Protein 1T6E (pdb70)

Radius of gyration: 20.32 Å; Cα contacts (8 Å, |Δi|>4): 966; chains: 1; bounding box: 48×44×59 Å

Sequence (362 aa):
LPVLAPVTKDPATSLYTIPFHDGASLVLDVAGPLVWSTCDGGQPPAEIPCSSPTCLLANAYPAPGCPAPSCKPCTAYPYNPVSGACAAGSLSHTRFVANTTDGSKPVSKVNVGVLAACAPSKLLASLPRGSTGVAGLANSGLALPAQVASAQKVANRFLLCLPTGGPGVAIFGGGPVPWPQFTQSMPYTPLVTKGGSPAHYISARSIVVGDTRVPVPEGALATGGVMLSTRLPYVLLRPDVYRPLMDAFTKALAAQARAVEAVAPFGVCYDTKTLGNNLGGYAVPNVQLGLDGGSDWTMTGKNSMVDVKQGTACVAFVEMKGVAPAVILGGAQMEDFVLDFDMEKKRLGFSRLPHFTGCGGL

Foldseek 3Di:
DWFKWWWFQFPVQRFIWTQFDDLAIATEWQQDQFAAFADDPPQDFDAAACPHPVLCLQCVQPQPPDDPDDDGFHWHWAAQLQVSDIDIFGKHKDWGWGADDQAFDGDGIDTAIAIHTHDDPVSCPSPHPRHGYHQHLFQTCRHPLNSCCVRVVAASKKKWAFAPHAIFMIIRGDHPHHDCVQPVPWAKFFFDDDPSGRFTFFFFPWKDWAHHTQDFDDCLTDGRQETETANDLFKEAEVRCQPSVVVVFVVQQVVVFAWDDDDPPFDTKGFCVGFDADLQGTQTTKMWGQGHRGDTQIHDCQRQWADDDHRMIGGRYGYDDDDGHRMYRYDSSSWQWIWMCGVPVRMITTGRHGSVDTRRVD

Secondary structure (P-SEA, 3-state):
cbbbbbbbcccccccccccccccbbbbbbcccccbbbbbcccccccccccccaaaaaaacccccccccccccbbbbbbbcccccccbbbbbbbbbbcccccccccccbbbbbbbbbbbcccccccccccccccccccccccccaaaaaaaaaccccccccccccccccccccccccccccccccbbbbbbbbbbccccbbbbbbcccccccbbbbbcccccccccbbbbccccbbbbcaaaaaaaaaaaaaaaaacccccccccccccccccccccccccccccbbbbbbccccccccccccccccccccccccccbbbbccccccbbbcccccccccccccccccbbbbbbbccccccccc

B-factor: mean 25.4, std 9.19, range [12.22, 61.88]

Solvent-accessible surface area: 15432 Å² total; per-residue (Å²): 102,15,0,18,0,63,0,74,51,23,126,96,50,33,7,1,12,2,62,2,47,143,86,15,19,1,1,1,2,0,11,3,28,12,1,4,3,38,49,120,80,81,61,93,79,14,178,18,70,21,81,20,104,37,4,110,80,8,42,55,66,93,14,90,85,30,97,48,93,111,106,197,114,7,54,0,26,0,45,0,14,66,60,32,46,25,15,59,7,42,4,2,126,30,129,0,50,14,50,14,2,108,26,28,150,78,84,56,135,20,72,1,28,5,24,3,0,24,9,48,87,143,2,44,66,60,15,6,226,54,7,30,0,2,0,0,0,1,51,7,29,10,0,2,1,20,13,0,13,84,48,46,180,34,21,31,42,1,12,0,0,0,0,75,42,49,72,2,10,0,6,0,5,16,35,119,34,14,20,82,115,48,7,140,100,21,38,53,2,66,23,29,99,82,82,76,26,16,9,5,17,0,2,1,101,23,0,27,4,33,146,92,144,2,106,33,73,180,58,6,23,48,80,1,11,1,25,0,6,2,57,63,28,23,1,35,2,62,51,43,0,25,139,31,2,10,72,27,0,33,144,37,4,84,92,130,68,138,63,41,154,41,43,91,75,18,45,33,0,12,9,26,177,54,12,41,111,81,134,11,23,36,26,10,11,62,0,31,2,11,6,40,73,74,40,74,0,35,1,18,1,64,0,0,10,26,99,46,130,185,23,14,0,0,0,0,1,13,46,39,197,83,188,102,28,0,2,26,0,0,0,8,0,0,5,16,4,0,0,3,0,4,16,105,141,120,71,0,0,4,6,79,8,44,121,145,44,14,0,32,63,48

Structure (mmCIF, N/CA/C/O backbone):
data_1T6E
#
_entry.id   1T6E
#
_cell.length_a   50.259
_cell.length_b   66.722
_cell.length_c   106.063
_cell.angle_alpha   90.00
_cell.angle_beta   90.00
_cell.angle_gamma   90.00
#
_symmetry.space_group_name_H-M   'P 21 21 21'
#
loop_
_entity.id
_entity.type
_entity.pdbx_description
1 polymer 'xylanase inhibitor'
2 non-polymer GLYCEROL
3 water water
#
loop_
_atom_site.group_PDB
_atom_site.id
_atom_site.type_symbol
_atom_site.label_atom_id
_atom_site.label_alt_id
_atom_site.label_comp_id
_atom_site.label_asym_id
_atom_site.label_entity_id
_atom_site.label_seq_id
_atom_site.pdbx_PDB_ins_code
_atom_site.Cartn_x
_atom_site.Cartn_y
_atom_site.Cartn_z
_atom_site.occupancy
_atom_site.B_iso_or_equiv
_atom_site.auth_seq_id
_atom_site.auth_comp_id
_atom_site.auth_asym_id
_atom_site.auth_atom_id
_atom_site.pdbx_PDB_model_num
ATOM 1 N N . LEU A 1 1 ? -10.782 50.858 36.145 1.00 27.26 1 LEU X N 1
ATOM 2 C CA . LEU A 1 1 ? -11.251 51.371 34.830 1.00 26.68 1 LEU X CA 1
ATOM 3 C C . LEU A 1 1 ? -10.055 51.916 34.043 1.00 24.59 1 LEU X C 1
ATOM 4 O O . LEU A 1 1 ? -9.008 52.224 34.630 1.00 24.12 1 LEU X O 1
ATOM 9 N N . PRO A 1 2 ? -10.217 52.073 32.725 1.00 22.92 2 PRO X N 1
ATOM 10 C CA . PRO A 1 2 ? -9.181 52.734 31.912 1.00 21.52 2 PRO X CA 1
ATOM 11 C C . PRO A 1 2 ? -8.875 54.157 32.399 1.00 20.34 2 PRO X C 1
ATOM 12 O O . PRO A 1 2 ? -9.700 54.780 33.086 1.00 20.93 2 PRO X O 1
ATOM 16 N N . VAL A 1 3 ? -7.696 54.652 32.034 1.00 19.44 3 VAL X N 1
ATOM 17 C CA . VAL A 1 3 ? -7.138 55.884 32.572 1.00 18.85 3 VAL X CA 1
ATOM 18 C C . VAL A 1 3 ? -7.059 56.930 31.460 1.00 18.03 3 VAL X C 1
ATOM 19 O O . VAL A 1 3 ? -6.514 56.677 30.385 1.00 18.31 3 VAL X O 1
ATOM 23 N N . LEU A 1 4 ? -7.622 58.097 31.725 1.00 17.64 4 LEU X N 1
ATOM 24 C CA . LEU A 1 4 ? -7.754 59.190 30.777 1.00 17.53 4 LEU X CA 1
ATOM 25 C C . LEU A 1 4 ? -6.806 60.288 31.130 1.00 17.31 4 LEU X C 1
ATOM 26 O O . LEU A 1 4 ? -6.749 60.707 32.298 1.00 17.38 4 LEU X O 1
ATOM 31 N N . ALA A 1 5 ? -6.074 60.800 30.142 1.00 16.27 5 ALA X N 1
ATOM 32 C CA . ALA A 1 5 ? -5.275 62.005 30.317 1.00 16.92 5 ALA X CA 1
ATOM 33 C C . ALA A 1 5 ? -5.478 62.941 29.128 1.00 16.50 5 ALA X C 1
ATOM 34 O O . ALA A 1 5 ? -5.601 62.492 27.974 1.00 16.72 5 ALA X O 1
ATOM 36 N N . PRO A 1 6 ? -5.513 64.244 29.359 1.00 16.46 6 PRO X N 1
ATOM 37 C CA . PRO A 1 6 ? -5.587 65.178 28.231 1.00 16.24 6 PRO X CA 1
ATOM 38 C C . PRO A 1 6 ? -4.257 65.313 27.537 1.00 15.51 6 PRO X C 1
ATOM 39 O O . PRO A 1 6 ? -3.201 65.298 28.190 1.00 17.90 6 PRO X O 1
ATOM 43 N N . VAL A 1 7 ? -4.314 65.515 26.233 1.00 14.88 7 VAL X N 1
ATOM 44 C CA . VAL A 1 7 ? -3.134 65.646 25.388 1.00 15.03 7 VAL X CA 1
ATOM 45 C C . VAL A 1 7 ? -2.966 67.093 24.904 1.00 15.67 7 VAL X C 1
ATOM 46 O O . VAL A 1 7 ? -3.857 67.665 24.301 1.00 16.04 7 VAL X O 1
ATOM 50 N N . THR A 1 8 ? -1.772 67.647 25.105 1.00 16.02 8 THR X N 1
ATOM 51 C CA . THR A 1 8 ? -1.409 68.956 24.578 1.00 16.41 8 THR X CA 1
ATOM 52 C C . THR A 1 8 ? -0.354 68.896 23.480 1.00 16.87 8 THR X C 1
ATOM 53 O O . THR A 1 8 ? 0.667 68.240 23.636 1.00 16.65 8 THR X O 1
ATOM 57 N N . LYS A 1 9 ? -0.614 69.565 22.359 1.00 16.44 9 LYS X N 1
ATOM 58 C CA . LYS A 1 9 ? 0.394 69.750 21.333 1.00 16.12 9 LYS X CA 1
ATOM 59 C C . LYS A 1 9 ? 1.237 70.968 21.710 1.00 16.84 9 LYS X C 1
ATOM 60 O O . LYS A 1 9 ? 0.717 72.090 21.779 1.00 17.21 9 LYS X O 1
ATOM 66 N N . ASP A 1 10 ? 2.523 70.745 21.973 1.00 16.76 10 ASP X N 1
ATOM 67 C CA . ASP A 1 10 ? 3.448 71.842 22.307 1.00 17.36 10 ASP X CA 1
ATOM 68 C C . ASP A 1 10 ? 3.689 72.768 21.126 1.00 18.09 10 ASP X C 1
ATOM 69 O O . ASP A 1 10 ? 4.153 72.323 20.100 1.00 17.31 10 ASP X O 1
ATOM 74 N N . PRO A 1 11 ? 3.360 74.067 21.241 1.00 20.06 11 PRO X N 1
ATOM 75 C CA . PRO A 1 11 ? 3.533 74.988 20.101 1.00 21.33 11 PRO X CA 1
ATOM 76 C C . PRO A 1 11 ? 4.979 75.061 19.571 1.00 20.99 11 PRO X C 1
ATOM 77 O O . PRO A 1 11 ? 5.192 75.027 18.364 1.00 23.11 11 PRO X O 1
ATOM 81 N N . ALA A 1 12 ? 5.969 75.088 20.460 1.00 19.83 12 ALA X N 1
ATOM 82 C CA . ALA A 1 12 ? 7.358 75.266 20.055 1.00 19.53 12 ALA X CA 1
ATOM 83 C C . ALA A 1 12 ? 7.948 74.053 19.353 1.00 19.13 12 ALA X C 1
ATOM 84 O O . ALA A 1 12 ? 8.589 74.223 18.326 1.00 19.69 12 ALA X O 1
ATOM 86 N N . THR A 1 13 ? 7.664 72.836 19.862 1.00 17.62 13 THR X N 1
ATOM 87 C CA . THR A 1 13 ? 8.254 71.610 19.347 1.00 18.36 13 THR X CA 1
ATOM 88 C C . THR A 1 13 ? 7.321 70.767 18.460 1.00 17.74 13 THR X C 1
ATOM 89 O O . THR A 1 13 ? 7.792 69.872 17.802 1.00 19.55 13 THR X O 1
ATOM 93 N N . SER A 1 14 ? 6.022 71.031 18.511 1.00 18.85 14 SER X N 1
ATOM 94 C CA . SER A 1 14 ? 4.976 70.210 17.865 1.00 19.00 14 SER X CA 1
ATOM 95 C C . SER A 1 14 ? 4.874 68.789 18.437 1.00 18.29 14 SER X C 1
ATOM 96 O O . SER A 1 14 ? 4.187 67.957 17.888 1.00 19.26 14 SER X O 1
ATOM 99 N N . LEU A 1 15 ? 5.527 68.521 19.562 1.00 16.22 15 LEU X N 1
ATOM 100 C CA . LEU A 1 15 ? 5.406 67.218 20.214 1.00 15.84 15 LEU X CA 1
ATOM 101 C C . LEU A 1 15 ? 4.126 67.215 21.062 1.00 16.35 15 LEU X C 1
ATOM 102 O O . LEU A 1 15 ? 3.559 68.275 21.354 1.00 16.86 15 LEU X O 1
ATOM 107 N N . TYR A 1 16 ? 3.643 66.026 21.415 1.00 15.18 16 TYR X N 1
ATOM 108 C CA . TYR A 1 16 ? 2.437 65.846 22.210 1.00 15.72 16 TYR X CA 1
ATOM 109 C C . TYR A 1 16 ? 2.805 65.361 23.615 1.00 15.86 16 TYR X C 1
ATOM 110 O O . TYR A 1 16 ? 3.615 64.440 23.775 1.00 16.12 16 TYR X O 1
ATOM 119 N N . THR A 1 17 ? 2.180 65.963 24.618 1.00 15.45 17 THR X N 1
ATOM 120 C CA . THR A 1 17 ? 2.411 65.642 26.031 1.00 16.18 17 THR X CA 1
ATOM 121 C C . THR A 1 17 ? 1.120 65.321 26.792 1.00 15.82 17 THR X C 1
ATOM 122 O O . THR A 1 17 ? 0.014 65.709 26.398 1.00 16.47 17 THR X O 1
ATOM 126 N N . ILE A 1 18 ? 1.279 64.577 27.869 1.00 15.53 18 ILE X N 1
ATOM 127 C CA . ILE A 1 18 ? 0.243 64.359 28.864 1.00 15.64 18 ILE X CA 1
ATOM 128 C C . ILE A 1 18 ? 0.777 64.728 30.250 1.00 16.42 18 ILE X C 1
ATOM 129 O O . ILE A 1 18 ? 1.959 64.639 30.504 1.00 16.88 18 ILE X O 1
ATOM 134 N N . PRO A 1 19 ? -0.102 65.133 31.149 1.00 17.23 19 PRO X N 1
ATOM 135 C CA . PRO A 1 19 ? 0.317 65.369 32.544 1.00 17.86 19 PRO X CA 1
ATOM 136 C C . PRO A 1 19 ? 0.734 64.045 33.158 1.00 18.92 19 PRO X C 1
ATOM 137 O O . PRO A 1 19 ? 0.140 63.020 32.890 1.00 18.10 19 PRO X O 1
ATOM 141 N N . PHE A 1 20 ? 1.774 64.072 33.983 1.00 20.55 20 PHE X N 1
ATOM 142 C CA . PHE A 1 20 ? 2.350 62.872 34.546 1.00 22.66 20 PHE X CA 1
ATOM 143 C C . PHE A 1 20 ? 2.128 62.927 36.049 1.00 23.04 20 PHE X C 1
ATOM 144 O O . PHE A 1 20 ? 1.378 62.146 36.572 1.00 23.25 20 PHE X O 1
ATOM 152 N N . HIS A 1 21 ? 2.770 63.879 36.722 1.00 25.57 21 HIS X N 1
ATOM 153 C CA . HIS A 1 21 ? 2.464 64.191 38.119 1.00 27.60 21 HIS X CA 1
ATOM 154 C C . HIS A 1 21 ? 3.043 65.575 38.456 1.00 28.87 21 HIS X C 1
ATOM 155 O O . HIS A 1 21 ? 4.010 66.016 37.830 1.00 27.75 21 HIS X O 1
ATOM 162 N N . ASP A 1 22 ? 2.445 66.267 39.423 1.00 30.94 22 ASP X N 1
ATOM 163 C CA . ASP A 1 22 ? 3.061 67.476 39.995 1.00 32.41 22 ASP X CA 1
ATOM 164 C C . ASP A 1 22 ? 3.442 68.564 38.988 1.00 32.78 22 ASP X C 1
ATOM 165 O O . ASP A 1 22 ? 4.525 69.157 39.088 1.00 34.73 22 ASP X O 1
ATOM 170 N N . GLY A 1 23 ? 2.561 68.811 38.019 1.00 32.36 23 GLY X N 1
ATOM 171 C CA . GLY A 1 23 ? 2.777 69.832 37.003 1.00 31.34 23 GLY X CA 1
ATOM 172 C C . GLY A 1 23 ? 3.662 69.432 35.828 1.00 29.98 23 GLY X C 1
ATOM 173 O O . GLY A 1 23 ? 3.729 70.145 34.814 1.00 31.24 23 GLY X O 1
ATOM 174 N N . ALA A 1 24 ? 4.378 68.323 35.986 1.00 27.57 24 ALA X N 1
ATOM 175 C CA . ALA A 1 24 ? 5.290 67.801 34.986 1.00 25.23 24 ALA X CA 1
ATOM 176 C C . ALA A 1 24 ? 4.500 66.992 33.953 1.00 23.77 24 ALA X C 1
ATOM 177 O O . ALA A 1 24 ? 3.560 66.284 34.310 1.00 23.48 24 ALA X O 1
ATOM 179 N N . SER A 1 25 ? 4.912 67.106 32.696 1.00 21.68 25 SER X N 1
ATOM 180 C CA . SER A 1 25 ? 4.338 66.341 31.602 1.00 19.67 25 SER X CA 1
ATOM 181 C C . SER A 1 25 ? 5.359 65.349 31.022 1.00 18.11 25 SER X C 1
ATOM 182 O O . SER A 1 25 ? 6.548 65.465 31.243 1.00 17.50 25 SER X O 1
ATOM 185 N N . LEU A 1 26 ? 4.868 64.374 30.260 1.00 16.19 26 LEU X N 1
ATOM 186 C CA . LEU A 1 26 ? 5.731 63.488 29.501 1.00 15.98 26 LEU X CA 1
ATOM 187 C C . LEU A 1 26 ? 5.371 63.548 28.032 1.00 14.69 26 LEU X C 1
ATOM 188 O O . LEU A 1 26 ? 4.210 63.688 27.693 1.00 15.44 26 LEU X O 1
ATOM 193 N N . VAL A 1 27 ? 6.367 63.418 27.171 1.00 14.89 27 VAL X N 1
ATOM 194 C CA . VAL A 1 27 ? 6.161 63.371 25.715 1.00 14.23 27 VAL X CA 1
ATOM 195 C C . VAL A 1 27 ? 5.638 61.990 25.334 1.00 15.15 27 VAL X C 1
ATOM 196 O O . VAL A 1 27 ? 6.225 60.981 25.701 1.00 14.95 27 VAL X O 1
ATOM 200 N N . LEU A 1 28 ? 4.566 61.952 24.549 1.00 14.83 28 LEU X N 1
ATOM 201 C CA . LEU A 1 28 ? 4.063 60.691 24.018 1.00 14.03 28 LEU X CA 1
ATOM 202 C C . LEU A 1 28 ? 4.958 60.250 22.872 1.00 14.38 28 LEU X C 1
ATOM 203 O O . LEU A 1 28 ? 5.126 60.955 21.894 1.00 15.47 28 LEU X O 1
ATOM 208 N N . ASP A 1 29 ? 5.517 59.054 22.991 1.00 13.32 29 ASP X N 1
ATOM 209 C CA . ASP A 1 29 ? 6.396 58.495 21.963 1.00 13.77 29 ASP X CA 1
ATOM 210 C C . ASP A 1 29 ? 5.860 57.114 21.613 1.00 13.30 29 ASP X C 1
ATOM 211 O O . ASP A 1 29 ? 6.092 56.147 22.336 1.00 14.01 29 ASP X O 1
ATOM 216 N N . VAL A 1 30 ? 5.112 57.020 20.523 1.00 13.93 30 VAL X N 1
ATOM 217 C CA . VAL A 1 30 ? 4.471 55.760 20.199 1.00 13.54 30 VAL X CA 1
ATOM 218 C C . VAL A 1 30 ? 5.426 54.685 19.720 1.00 14.99 30 VAL X C 1
ATOM 219 O O . VAL A 1 30 ? 4.999 53.570 19.576 1.00 15.99 30 VAL X O 1
ATOM 223 N N . ALA A 1 31 ? 6.701 55.007 19.505 1.00 13.53 31 ALA X N 1
ATOM 224 C CA . ALA A 1 31 ? 7.717 54.005 19.190 1.00 14.95 31 ALA X CA 1
ATOM 225 C C . ALA A 1 31 ? 8.653 53.763 20.375 1.00 16.33 31 ALA X C 1
ATOM 226 O O . ALA A 1 31 ? 9.567 52.960 20.257 1.00 17.44 31 ALA X O 1
ATOM 228 N N . GLY A 1 32 ? 8.412 54.433 21.501 1.00 15.96 32 GLY X N 1
ATOM 229 C CA . GLY A 1 32 ? 9.273 54.336 22.682 1.00 16.54 32 GLY X CA 1
ATOM 230 C C . GLY A 1 32 ? 8.923 53.182 23.607 1.00 16.78 32 GLY X C 1
ATOM 231 O O . GLY A 1 32 ? 7.773 53.001 23.997 1.00 16.66 32 GLY X O 1
ATOM 232 N N . PRO A 1 33 ? 9.915 52.386 24.000 1.00 16.98 33 PRO X N 1
ATOM 233 C CA . PRO A 1 33 ? 9.666 51.216 24.865 1.00 17.58 33 PRO X CA 1
ATOM 234 C C . PRO A 1 33 ? 9.625 51.421 26.391 1.00 17.11 33 PRO X C 1
ATOM 235 O O . PRO A 1 33 ? 9.256 50.492 27.128 1.00 17.44 33 PRO X O 1
ATOM 239 N N . LEU A 1 34 ? 10.014 52.612 26.844 1.00 17.37 34 LEU X N 1
ATOM 240 C CA . LEU A 1 34 ? 10.148 52.916 28.269 1.00 17.40 34 LEU X CA 1
ATOM 241 C C . LEU A 1 34 ? 9.364 54.174 28.645 1.00 17.34 34 LEU X C 1
ATOM 242 O O . LEU A 1 34 ? 9.119 55.035 27.815 1.00 17.06 34 LEU X O 1
ATOM 247 N N . VAL A 1 35 ? 8.975 54.231 29.904 1.00 16.97 35 VAL X N 1
ATOM 248 C CA . VAL A 1 35 ? 8.562 55.449 30.561 1.00 16.73 35 VAL X CA 1
ATOM 249 C C . VAL A 1 35 ? 9.802 55.934 31.279 1.00 17.05 35 VAL X C 1
ATOM 250 O O . VAL A 1 35 ? 10.457 55.153 32.014 1.00 16.46 35 VAL X O 1
ATOM 254 N N . TRP A 1 36 ? 10.190 57.175 31.005 1.00 16.64 36 TRP X N 1
ATOM 255 C CA . TRP A 1 36 ? 11.353 57.753 31.696 1.00 17.43 36 TRP X CA 1
ATOM 256 C C . TRP A 1 36 ? 11.171 59.214 32.019 1.00 18.67 36 TRP X C 1
ATOM 257 O O . TRP A 1 36 ? 10.412 59.924 31.394 1.00 17.03 36 TRP X O 1
ATOM 268 N N . SER A 1 37 ? 11.845 59.637 33.082 1.00 19.84 37 SER X N 1
ATOM 269 C CA . SER A 1 37 ? 11.640 60.986 33.587 1.00 21.40 37 SER X CA 1
ATOM 270 C C . SER A 1 37 ? 12.863 61.342 34.409 1.00 21.86 37 SER X C 1
ATOM 271 O O . SER A 1 37 ? 13.539 60.439 34.909 1.00 21.88 37 SER X O 1
ATOM 274 N N . THR A 1 38 ? 13.144 62.636 34.544 1.00 22.49 38 THR X N 1
ATOM 275 C CA . THR A 1 38 ? 13.989 63.064 35.647 1.00 24.02 38 THR X CA 1
ATOM 276 C C . THR A 1 38 ? 13.283 62.708 36.948 1.00 24.79 38 THR X C 1
ATOM 277 O O . THR A 1 38 ? 12.049 62.524 37.010 1.00 24.50 38 THR X O 1
ATOM 281 N N . CYS A 1 39 ? 14.077 62.611 38.006 1.00 26.51 39 CYS X N 1
ATOM 282 C CA . CYS A 1 39 ? 13.575 62.199 39.307 1.00 27.78 39 CYS X CA 1
ATOM 283 C C . CYS A 1 39 ? 14.127 63.133 40.366 1.00 28.96 39 CYS X C 1
ATOM 284 O O . CYS A 1 39 ? 15.241 63.620 40.219 1.00 28.82 39 CYS X O 1
ATOM 287 N N . ASP A 1 40 ? 13.348 63.331 41.416 1.00 30.33 40 ASP X N 1
ATOM 288 C CA . ASP A 1 40 ? 13.784 64.115 42.567 1.00 32.21 40 ASP X CA 1
ATOM 289 C C . ASP A 1 40 ? 15.103 63.572 43.070 1.00 32.12 40 ASP X C 1
ATOM 290 O O . ASP A 1 40 ? 15.391 62.369 42.982 1.00 32.18 40 ASP X O 1
ATOM 295 N N . GLY A 1 41 ? 15.895 64.458 43.646 1.00 32.50 41 GLY X N 1
ATOM 296 C CA . GLY A 1 41 ? 17.098 64.037 44.325 1.00 32.82 41 GLY X CA 1
ATOM 297 C C . GLY A 1 41 ? 16.731 63.079 45.441 1.00 32.54 41 GLY X C 1
ATOM 298 O O . GLY A 1 41 ? 15.748 63.277 46.158 1.00 33.74 41 GLY X O 1
ATOM 299 N N . GLY A 1 42 ? 17.498 62.011 45.569 1.00 32.64 42 GLY X N 1
ATOM 300 C CA . GLY A 1 42 ? 17.236 61.011 46.584 1.00 31.56 42 GLY X CA 1
ATOM 301 C C . GLY A 1 42 ? 16.059 60.081 46.331 1.00 31.23 42 GLY X C 1
ATOM 302 O O . GLY A 1 42 ? 15.664 59.366 47.234 1.00 31.11 42 GLY X O 1
ATOM 303 N N . GLN A 1 43 ? 15.495 60.102 45.113 1.00 30.23 43 GLN X N 1
ATOM 304 C CA . GLN A 1 43 ? 14.435 59.175 44.708 1.00 29.59 43 GLN X CA 1
ATOM 305 C C . GLN A 1 43 ? 14.982 57.752 44.809 1.00 27.95 43 GLN X C 1
ATOM 306 O O . GLN A 1 43 ? 15.986 57.469 44.182 1.00 27.54 43 GLN X O 1
ATOM 312 N N . PRO A 1 44 ? 14.375 56.870 45.602 1.00 27.42 44 PRO X N 1
ATOM 313 C CA . PRO A 1 44 ? 14.900 55.505 45.728 1.00 27.07 44 PRO X CA 1
ATOM 314 C C . PRO A 1 44 ? 14.762 54.695 44.435 1.00 26.88 44 PRO X C 1
ATOM 315 O O . PRO A 1 44 ? 13.662 54.663 43.893 1.00 26.73 44 PRO X O 1
ATOM 319 N N . PRO A 1 45 ? 15.841 54.079 43.959 1.00 27.31 45 PRO X N 1
ATOM 320 C CA . PRO A 1 45 ? 15.737 53.116 42.852 1.00 27.17 45 PRO X CA 1
ATOM 321 C C . PRO A 1 45 ? 15.014 51.863 43.317 1.00 27.84 45 PRO X C 1
ATOM 322 O O . PRO A 1 45 ? 15.099 51.485 44.505 1.00 27.22 45 PRO X O 1
ATOM 326 N N . ALA A 1 46 ? 14.249 51.244 42.418 1.00 27.82 46 ALA X N 1
ATOM 327 C CA . ALA A 1 46 ? 13.501 50.048 42.770 1.00 28.98 46 ALA X CA 1
ATOM 328 C C . ALA A 1 46 ? 14.499 48.911 42.938 1.00 29.59 46 ALA X C 1
ATOM 329 O O . ALA A 1 46 ? 15.557 48.932 42.339 1.00 29.12 46 ALA X O 1
ATOM 331 N N . GLU A 1 47 ? 14.150 47.952 43.779 1.00 32.34 47 GLU X N 1
ATOM 332 C CA . GLU A 1 47 ? 15.007 46.802 44.066 1.00 34.12 47 GLU X CA 1
ATOM 333 C C . GLU A 1 47 ? 14.760 45.724 43.008 1.00 34.25 47 GLU X C 1
ATOM 334 O O . GLU A 1 47 ? 14.001 44.777 43.217 1.00 35.58 47 GLU X O 1
ATOM 340 N N . ILE A 1 48 ? 15.429 45.893 41.873 1.00 34.67 48 ILE X N 1
ATOM 341 C CA . ILE A 1 48 ? 15.229 45.048 40.705 1.00 35.04 48 ILE X CA 1
ATOM 342 C C . ILE A 1 48 ? 16.581 44.571 40.250 1.00 34.57 48 ILE X C 1
ATOM 343 O O . ILE A 1 48 ? 17.380 45.354 39.754 1.00 34.91 48 ILE X O 1
ATOM 348 N N . PRO A 1 49 ? 16.865 43.284 40.444 1.00 34.46 49 PRO X N 1
ATOM 349 C CA . PRO A 1 49 ? 18.108 42.700 39.936 1.00 34.70 49 PRO X CA 1
ATOM 350 C C . PRO A 1 49 ? 18.119 42.779 38.419 1.00 35.19 49 PRO X C 1
ATOM 351 O O . PRO A 1 49 ? 17.045 42.737 37.812 1.00 34.41 49 PRO X O 1
ATOM 355 N N . CYS A 1 50 ? 19.290 42.880 37.818 1.00 35.95 50 CYS X N 1
ATOM 356 C CA . CYS A 1 50 ? 19.385 42.928 36.366 1.00 37.28 50 CYS X CA 1
ATOM 357 C C . CYS A 1 50 ? 18.901 41.639 35.690 1.00 35.81 50 CYS X C 1
ATOM 358 O O . CYS A 1 50 ? 18.581 41.646 34.503 1.00 35.74 50 CYS X O 1
ATOM 361 N N . SER A 1 51 ? 18.847 40.545 36.450 1.00 34.32 51 SER X N 1
ATOM 362 C CA . SER A 1 51 ? 18.414 39.242 35.939 1.00 33.24 51 SER X CA 1
ATOM 363 C C . SER A 1 51 ? 16.899 39.077 36.033 1.00 32.60 51 SER X C 1
ATOM 364 O O . SER A 1 51 ? 16.337 38.078 35.579 1.00 33.23 51 SER X O 1
ATOM 367 N N . SER A 1 52 ? 16.241 40.043 36.655 1.00 31.22 52 SER X N 1
ATOM 368 C CA . SER A 1 52 ? 14.810 39.985 36.898 1.00 30.89 52 SER X CA 1
ATOM 369 C C . SER A 1 52 ? 14.036 40.043 35.574 1.00 30.04 52 SER X C 1
ATOM 370 O O . SER A 1 52 ? 14.477 40.711 34.643 1.00 28.52 52 SER X O 1
ATOM 373 N N . PRO A 1 53 ? 12.895 39.356 35.490 1.00 28.59 53 PRO X N 1
ATOM 374 C CA . PRO A 1 53 ? 11.986 39.527 34.346 1.00 28.76 53 PRO X CA 1
ATOM 375 C C . PRO A 1 53 ? 11.680 40.998 34.043 1.00 28.78 53 PRO X C 1
ATOM 376 O O . PRO A 1 53 ? 11.672 41.365 32.871 1.00 28.56 53 PRO X O 1
ATOM 380 N N . THR A 1 54 ? 11.453 41.796 35.084 1.00 28.50 54 THR X N 1
ATOM 381 C CA . THR A 1 54 ? 11.151 43.220 34.932 1.00 29.45 54 THR X CA 1
ATOM 382 C C . THR A 1 54 ? 12.299 43.970 34.301 1.00 29.84 54 THR X C 1
ATOM 383 O O . THR A 1 54 ? 12.079 44.837 33.461 1.00 29.63 54 THR X O 1
ATOM 387 N N . CYS A 1 55 ? 13.527 43.653 34.700 1.00 30.22 55 CYS X N 1
ATOM 388 C CA . CYS A 1 55 ? 14.704 44.251 34.055 1.00 30.75 55 CYS X CA 1
ATOM 389 C C . CYS A 1 55 ? 14.832 43.822 32.615 1.00 30.36 55 CYS X C 1
ATOM 390 O O . CYS A 1 55 ? 15.224 44.622 31.744 1.00 29.80 55 CYS X O 1
ATOM 393 N N . LEU A 1 56 ? 14.531 42.554 32.351 1.00 29.17 56 LEU X N 1
ATOM 394 C CA . LEU A 1 56 ? 14.569 42.061 31.000 1.00 29.93 56 LEU X CA 1
ATOM 395 C C . LEU A 1 56 ? 13.580 42.870 30.127 1.00 29.45 56 LEU X C 1
ATOM 396 O O . LEU A 1 56 ? 13.918 43.287 29.021 1.00 29.68 56 LEU X O 1
ATOM 401 N N . LEU A 1 57 ? 12.382 43.137 30.637 1.00 29.04 57 LEU X N 1
ATOM 402 C CA . LEU A 1 57 ? 11.433 43.964 29.891 1.00 29.27 57 LEU X CA 1
ATOM 403 C C . LEU A 1 57 ? 12.030 45.343 29.610 1.00 29.51 57 LEU X C 1
ATOM 404 O O . LEU A 1 57 ? 11.874 45.874 28.506 1.00 28.27 57 LEU X O 1
ATOM 409 N N . ALA A 1 58 ? 12.724 45.908 30.603 1.00 29.71 58 ALA X N 1
ATOM 410 C CA . ALA A 1 58 ? 13.303 47.264 30.492 1.00 30.33 58 ALA X CA 1
ATOM 411 C C . ALA A 1 58 ? 14.383 47.378 29.428 1.00 30.97 58 ALA X C 1
ATOM 412 O O . ALA A 1 58 ? 14.564 48.447 28.834 1.00 31.26 58 ALA X O 1
ATOM 414 N N . ASN A 1 59 ? 15.085 46.284 29.157 1.00 31.55 59 ASN X N 1
ATOM 415 C CA . ASN A 1 59 ? 16.174 46.306 28.174 1.00 32.27 59 ASN X CA 1
ATOM 416 C C . ASN A 1 59 ? 15.884 45.483 26.911 1.00 32.75 59 ASN X C 1
ATOM 417 O O . ASN A 1 59 ? 16.779 45.243 26.108 1.00 32.67 59 ASN X O 1
ATOM 422 N N . ALA A 1 60 ? 14.635 45.050 26.736 1.00 33.05 60 ALA X N 1
ATOM 423 C CA . ALA A 1 60 ? 14.257 44.186 25.603 1.00 34.03 60 ALA X CA 1
ATOM 424 C C . ALA A 1 60 ? 14.433 44.812 24.215 1.00 34.59 60 ALA X C 1
ATOM 425 O O . ALA A 1 60 ? 14.545 44.076 23.221 1.00 35.32 60 ALA X O 1
ATOM 427 N N . TYR A 1 61 ? 14.406 46.142 24.141 1.00 35.02 61 TYR X N 1
ATOM 428 C CA . TYR A 1 61 ? 14.523 46.870 22.870 1.00 36.30 61 TYR X CA 1
ATOM 429 C C . TYR A 1 61 ? 15.567 47.969 22.991 1.00 38.27 61 TYR X C 1
ATOM 430 O O . TYR A 1 61 ? 15.213 49.130 23.164 1.00 40.24 61 TYR X O 1
ATOM 439 N N . PRO A 1 62 ? 16.841 47.600 22.896 1.00 40.60 62 PRO X N 1
ATOM 440 C CA . PRO A 1 62 ? 17.962 48.514 23.183 1.00 41.77 62 PRO X CA 1
ATOM 441 C C . PRO A 1 62 ? 17.876 49.880 22.511 1.00 43.05 62 PRO X C 1
ATOM 442 O O . PRO A 1 62 ? 17.428 49.992 21.373 1.00 43.59 62 PRO X O 1
ATOM 446 N N . ALA A 1 63 ? 18.342 50.899 23.223 1.00 44.55 63 ALA X N 1
ATOM 447 C CA . ALA A 1 63 ? 18.442 52.252 22.690 1.00 45.55 63 ALA X CA 1
ATOM 448 C C . ALA A 1 63 ? 19.639 52.341 21.738 1.00 46.44 63 ALA X C 1
ATOM 449 O O . ALA A 1 63 ? 20.711 51.836 22.064 1.00 46.41 63 ALA X O 1
ATOM 451 N N . PRO A 1 64 ? 19.469 52.957 20.567 1.00 47.61 64 PRO X N 1
ATOM 452 C CA . PRO A 1 64 ? 20.610 53.230 19.679 1.00 48.23 64 PRO X CA 1
ATOM 453 C C . PRO A 1 64 ? 21.683 54.090 20.351 1.00 48.80 64 PRO X C 1
ATOM 454 O O . PRO A 1 64 ? 21.357 55.124 20.945 1.00 48.80 64 PRO X O 1
ATOM 458 N N . GLY A 1 65 ? 22.935 53.643 20.275 1.00 49.27 65 GLY X N 1
ATOM 459 C CA . GLY A 1 65 ? 24.068 54.402 20.779 1.00 49.71 65 GLY X CA 1
ATOM 460 C C . GLY A 1 65 ? 24.450 54.118 22.223 1.00 50.04 65 GLY X C 1
ATOM 461 O O . GLY A 1 65 ? 25.377 54.738 22.735 1.00 50.25 65 GLY X O 1
ATOM 462 N N . CYS A 1 66 ? 23.762 53.185 22.881 1.00 50.66 66 CYS X N 1
ATOM 463 C CA . CYS A 1 66 ? 24.052 52.869 24.286 1.00 50.71 66 CYS X CA 1
ATOM 464 C C . CYS A 1 66 ? 24.400 51.381 24.503 1.00 52.22 66 CYS X C 1
ATOM 465 O O . CYS A 1 66 ? 24.029 50.537 23.693 1.00 52.27 66 CYS X O 1
ATOM 468 N N . PRO A 1 67 ? 25.108 51.062 25.592 1.00 53.95 67 PRO X N 1
ATOM 469 C CA . PRO A 1 67 ? 25.619 49.698 25.803 1.00 54.85 67 PRO X CA 1
ATOM 470 C C . PRO A 1 67 ? 24.560 48.592 25.954 1.00 55.72 67 PRO X C 1
ATOM 471 O O . PRO A 1 67 ? 24.367 47.835 25.005 1.00 56.22 67 PRO X O 1
ATOM 475 N N . ALA A 1 68 ? 23.882 48.527 27.099 1.00 56.71 68 ALA X N 1
ATOM 476 C CA . ALA A 1 68 ? 23.236 47.293 27.581 1.00 57.33 68 ALA X CA 1
ATOM 477 C C . ALA A 1 68 ? 24.321 46.278 28.010 1.00 57.95 68 ALA X C 1
ATOM 478 O O . ALA A 1 68 ? 24.564 45.278 27.320 1.00 57.88 68 ALA X O 1
ATOM 480 N N . PRO A 1 69 ? 24.975 46.546 29.147 1.00 58.48 69 PRO X N 1
ATOM 481 C CA . PRO A 1 69 ? 26.103 45.728 29.613 1.00 58.63 69 PRO X CA 1
ATOM 482 C C . PRO A 1 69 ? 25.701 44.353 30.150 1.00 58.76 69 PRO X C 1
ATOM 483 O O . PRO A 1 69 ? 24.540 43.943 30.046 1.00 58.94 69 PRO X O 1
ATOM 487 N N . SER A 1 70 ? 26.675 43.668 30.746 1.00 58.92 70 SER X N 1
ATOM 488 C CA . SER A 1 70 ? 26.593 42.229 31.007 1.00 58.89 70 SER X CA 1
ATOM 489 C C . SER A 1 70 ? 25.761 41.873 32.248 1.00 58.50 70 SER X C 1
ATOM 490 O O . SER A 1 70 ? 26.075 42.307 33.359 1.00 58.67 70 SER X O 1
ATOM 493 N N . CYS A 1 71 ? 24.691 41.101 32.042 1.00 58.15 71 CYS X N 1
ATOM 494 C CA . CYS A 1 71 ? 23.997 40.416 33.138 1.00 57.52 71 CYS X CA 1
ATOM 495 C C . CYS A 1 71 ? 23.752 38.953 32.773 1.00 57.94 71 CYS X C 1
ATOM 496 O O . CYS A 1 71 ? 24.601 38.090 33.026 1.00 58.21 71 CYS X O 1
ATOM 499 N N . LYS A 1 78 ? 22.874 43.206 42.460 1.00 50.62 78 LYS X N 1
ATOM 500 C CA . LYS A 1 78 ? 23.455 43.703 41.218 1.00 50.72 78 LYS X CA 1
ATOM 501 C C . LYS A 1 78 ? 22.388 44.471 40.408 1.00 50.18 78 LYS X C 1
ATOM 502 O O . LYS A 1 78 ? 21.908 43.980 39.379 1.00 50.51 78 LYS X O 1
ATOM 508 N N . PRO A 1 79 ? 22.019 45.671 40.877 1.00 49.24 79 PRO X N 1
ATOM 509 C CA . PRO A 1 79 ? 20.823 46.383 40.380 1.00 48.25 79 PRO X CA 1
ATOM 510 C C . PRO A 1 79 ? 20.666 46.567 38.845 1.00 46.76 79 PRO X C 1
ATOM 511 O O . PRO A 1 79 ? 21.619 46.463 38.052 1.00 46.38 79 PRO X O 1
ATOM 515 N N . CYS A 1 80 ? 19.422 46.842 38.453 1.00 44.98 80 CYS X N 1
ATOM 516 C CA . CYS A 1 80 ? 19.020 46.951 37.043 1.00 43.11 80 CYS X CA 1
ATOM 517 C C . CYS A 1 80 ? 19.369 48.322 36.481 1.00 41.54 80 CYS X C 1
ATOM 518 O O . CYS A 1 80 ? 19.080 49.334 37.089 1.00 41.65 80 CYS X O 1
ATOM 521 N N . THR A 1 81 ? 19.976 48.349 35.308 1.00 39.98 81 THR X N 1
ATOM 522 C CA . THR A 1 81 ? 20.152 49.602 34.583 1.00 38.39 81 THR X CA 1
ATOM 523 C C . THR A 1 81 ? 19.334 49.533 33.294 1.00 36.53 81 THR X C 1
ATOM 524 O O . THR A 1 81 ? 19.368 48.530 32.590 1.00 35.75 81 THR X O 1
ATOM 528 N N . ALA A 1 82 ? 18.554 50.584 33.040 1.00 34.48 82 ALA X N 1
ATOM 529 C CA . ALA A 1 82 ? 17.908 50.783 31.745 1.00 32.82 82 ALA X CA 1
ATOM 530 C C . ALA A 1 82 ? 18.539 51.983 31.032 1.00 31.72 82 ALA X C 1
ATOM 531 O O . ALA A 1 82 ? 19.336 52.704 31.604 1.00 30.38 82 ALA X O 1
ATOM 533 N N . TYR A 1 83 ? 18.164 52.192 29.771 1.00 30.64 83 TYR X N 1
ATOM 534 C CA . TYR A 1 83 ? 18.788 53.209 28.926 1.00 30.20 83 TYR X CA 1
ATOM 535 C C . TYR A 1 83 ? 17.746 54.079 28.222 1.00 28.65 83 TYR X C 1
ATOM 536 O O . TYR A 1 83 ? 17.407 53.836 27.058 1.00 28.10 83 TYR X O 1
ATOM 545 N N . PRO A 1 84 ? 17.209 55.051 28.952 1.00 27.15 84 PRO X N 1
ATOM 546 C CA . PRO A 1 84 ? 16.283 56.019 28.356 1.00 26.10 84 PRO X CA 1
ATOM 547 C C . PRO A 1 84 ? 16.853 56.690 27.109 1.00 25.74 84 PRO X C 1
ATOM 548 O O . PRO A 1 84 ? 18.028 57.046 27.053 1.00 24.66 84 PRO X O 1
ATOM 552 N N . TYR A 1 85 ? 15.975 56.885 26.128 1.00 24.55 85 TYR X N 1
ATOM 553 C CA . TYR A 1 85 ? 16.323 57.360 24.812 1.00 24.46 85 TYR X CA 1
ATOM 554 C C . TYR A 1 85 ? 15.452 58.580 24.505 1.00 23.94 85 TYR X C 1
ATOM 555 O O . TYR A 1 85 ? 14.228 58.484 24.557 1.00 23.17 85 TYR X O 1
ATOM 564 N N . ASN A 1 86 ? 16.090 59.703 24.184 1.00 23.31 86 ASN X N 1
ATOM 565 C CA . ASN A 1 86 ? 15.391 60.890 23.685 1.00 23.03 86 ASN X CA 1
ATOM 566 C C . ASN A 1 86 ? 15.103 60.743 22.202 1.00 23.36 86 ASN X C 1
ATOM 567 O O . ASN A 1 86 ? 16.028 60.741 21.401 1.00 22.46 86 ASN X O 1
ATOM 572 N N . PRO A 1 87 ? 13.822 60.650 21.825 1.00 24.17 87 PRO X N 1
ATOM 573 C CA . PRO A 1 87 ? 13.460 60.320 20.447 1.00 25.26 87 PRO X CA 1
ATOM 574 C C . PRO A 1 87 ? 13.638 61.471 19.465 1.00 25.48 87 PRO X C 1
ATOM 575 O O . PRO A 1 87 ? 13.503 61.239 18.265 1.00 26.74 87 PRO X O 1
ATOM 579 N N . VAL A 1 88 ? 13.916 62.670 19.958 1.00 25.38 88 VAL X N 1
ATOM 580 C CA . VAL A 1 88 ? 14.083 63.849 19.120 1.00 26.65 88 VAL X CA 1
ATOM 581 C C . VAL A 1 88 ? 15.559 64.084 18.780 1.00 27.81 88 VAL X C 1
ATOM 582 O O . VAL A 1 88 ? 15.911 64.276 17.618 1.00 27.21 88 VAL X O 1
ATOM 586 N N . SER A 1 89 ? 16.395 64.073 19.813 1.00 28.29 89 SER X N 1
ATOM 587 C CA . SER A 1 89 ? 17.828 64.321 19.693 1.00 29.60 89 SER X CA 1
ATOM 588 C C . SER A 1 89 ? 18.617 63.043 19.412 1.00 30.10 89 SER X C 1
ATOM 589 O O . SER A 1 89 ? 19.741 63.103 18.905 1.00 31.05 89 SER X O 1
ATOM 592 N N . GLY A 1 90 ? 18.047 61.900 19.770 1.00 29.59 90 GLY X N 1
ATOM 593 C CA . GLY A 1 90 ? 18.705 60.607 19.640 1.00 30.52 90 GLY X CA 1
ATOM 594 C C . GLY A 1 90 ? 19.633 60.263 20.803 1.00 30.78 90 GLY X C 1
ATOM 595 O O . GLY A 1 90 ? 20.251 59.192 20.817 1.00 32.24 90 GLY X O 1
ATOM 596 N N . ALA A 1 91 ? 19.720 61.138 21.798 1.00 30.71 91 ALA X N 1
ATOM 597 C CA . ALA A 1 91 ? 20.646 60.931 22.910 1.00 30.79 91 ALA X CA 1
ATOM 598 C C . ALA A 1 91 ? 20.078 59.898 23.874 1.00 31.33 91 ALA X C 1
ATOM 599 O O . ALA A 1 91 ? 18.868 59.757 24.002 1.00 30.24 91 ALA X O 1
ATOM 601 N N . CYS A 1 92 ? 20.959 59.159 24.534 1.00 31.70 92 CYS X N 1
ATOM 602 C CA . CYS A 1 92 ? 20.560 58.212 25.551 1.00 32.69 92 CYS X CA 1
ATOM 603 C C . CYS A 1 92 ? 21.510 58.283 26.731 1.00 32.72 92 CYS X C 1
ATOM 604 O O . CYS A 1 92 ? 22.571 58.891 26.642 1.00 32.51 92 CYS X O 1
ATOM 607 N N . ALA A 1 93 ? 21.103 57.658 27.830 1.00 32.85 93 ALA X N 1
ATOM 608 C CA . ALA A 1 93 ? 21.917 57.590 29.040 1.00 33.03 93 ALA X CA 1
ATOM 609 C C . ALA A 1 93 ? 21.408 56.516 29.996 1.00 33.29 93 ALA X C 1
ATOM 610 O O . ALA A 1 93 ? 20.296 56.016 29.856 1.00 33.46 93 ALA X O 1
ATOM 612 N N . ALA A 1 94 ? 22.235 56.162 30.972 1.00 33.21 94 ALA X N 1
ATOM 613 C CA . ALA A 1 94 ? 21.847 55.194 31.986 1.00 33.15 94 ALA X CA 1
ATOM 614 C C . ALA A 1 94 ? 20.885 55.813 32.990 1.00 32.84 94 ALA X C 1
ATOM 615 O O . ALA A 1 94 ? 20.965 56.997 33.336 1.00 33.57 94 ALA X O 1
ATOM 617 N N . GLY A 1 95 ? 19.974 54.989 33.466 1.00 32.70 95 GLY X N 1
ATOM 618 C CA . GLY A 1 95 ? 19.056 55.399 34.506 1.00 32.55 95 GLY X CA 1
ATOM 619 C C . GLY A 1 95 ? 18.564 54.189 35.242 1.00 32.63 95 GLY X C 1
ATOM 620 O O . GLY A 1 95 ? 18.402 53.110 34.652 1.00 32.68 95 GLY X O 1
ATOM 621 N N . SER A 1 96 ? 18.342 54.354 36.535 1.00 31.71 96 SER X N 1
ATOM 622 C CA . SER A 1 96 ? 17.816 53.272 37.340 1.00 31.54 96 SER X CA 1
ATOM 623 C C . SER A 1 96 ? 16.298 53.304 37.307 1.00 29.73 96 SER X C 1
ATOM 624 O O . SER A 1 96 ? 15.671 54.364 37.453 1.00 28.76 96 SER X O 1
ATOM 627 N N . LEU A 1 97 ? 15.695 52.135 37.137 1.00 28.23 97 LEU X N 1
ATOM 628 C CA . LEU A 1 97 ? 14.254 52.019 37.309 1.00 27.11 97 LEU X CA 1
ATOM 629 C C . LEU A 1 97 ? 13.830 52.393 38.710 1.00 27.19 97 LEU X C 1
ATOM 630 O O . LEU A 1 97 ? 14.470 52.016 39.707 1.00 26.07 97 LEU X O 1
ATOM 635 N N . SER A 1 98 ? 12.705 53.079 38.791 1.00 25.75 98 SER X N 1
ATOM 636 C CA . SER A 1 98 ? 12.178 53.561 40.051 1.00 26.49 98 SER X CA 1
ATOM 637 C C . SER A 1 98 ? 10.665 53.621 40.016 1.00 26.65 98 SER X C 1
ATOM 638 O O . SER A 1 98 ? 10.063 53.910 38.959 1.00 26.02 98 SER X O 1
ATOM 641 N N . HIS A 1 99 ? 10.042 53.339 41.148 1.00 26.17 99 HIS X N 1
ATOM 642 C CA . HIS A 1 99 ? 8.588 53.413 41.273 1.00 27.36 99 HIS X CA 1
ATOM 643 C C . HIS A 1 99 ? 8.180 54.881 41.313 1.00 27.59 99 HIS X C 1
ATOM 644 O O . HIS A 1 99 ? 8.816 55.697 41.993 1.00 27.91 99 HIS X O 1
ATOM 651 N N . THR A 1 100 ? 7.130 55.219 40.559 1.00 27.18 100 THR X N 1
ATOM 652 C CA . THR A 1 100 ? 6.621 56.581 40.492 1.00 27.01 100 THR X CA 1
ATOM 653 C C . THR A 1 100 ? 5.118 56.478 40.228 1.00 26.73 100 THR X C 1
ATOM 654 O O . THR A 1 100 ? 4.577 55.378 40.165 1.00 26.02 100 THR X O 1
ATOM 658 N N . ARG A 1 101 ? 4.453 57.616 40.149 1.00 26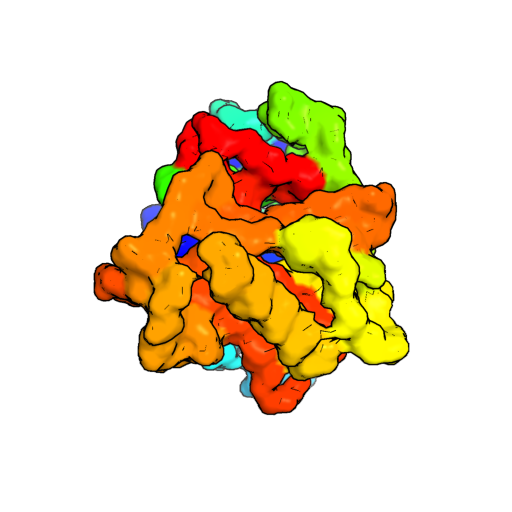.57 101 ARG X N 1
ATOM 659 C CA . ARG A 1 101 ? 3.016 57.650 39.993 1.00 27.27 101 ARG X CA 1
ATOM 660 C C . ARG A 1 101 ? 2.630 58.466 38.755 1.00 25.75 101 ARG X C 1
ATOM 661 O O . ARG A 1 101 ? 3.199 59.521 38.467 1.00 25.76 101 ARG X O 1
ATOM 669 N N . PHE A 1 102 ? 1.660 57.929 38.027 1.00 24.93 102 PHE X N 1
ATOM 670 C CA . PHE A 1 102 ? 1.007 58.578 36.905 1.00 23.70 102 PHE X CA 1
ATOM 671 C C . PHE A 1 102 ? -0.346 58.999 37.476 1.00 23.56 102 PHE X C 1
ATOM 672 O O . PHE A 1 102 ? -1.186 58.157 37.745 1.00 24.48 102 PHE X O 1
ATOM 680 N N . VAL A 1 103 ? -0.511 60.303 37.702 1.00 23.21 103 VAL X N 1
ATOM 681 C CA . VAL A 1 103 ? -1.722 60.881 38.279 1.00 23.02 103 VAL X CA 1
ATOM 682 C C . VAL A 1 103 ? -2.617 61.388 37.165 1.00 22.47 103 VAL X C 1
ATOM 683 O O . VAL A 1 103 ? -2.224 62.241 36.376 1.00 22.55 103 VAL X O 1
ATOM 687 N N . ALA A 1 104 ? -3.823 60.843 37.101 1.00 21.44 104 ALA X N 1
ATOM 688 C CA . ALA A 1 104 ? -4.753 61.119 36.008 1.00 22.27 104 ALA X CA 1
ATOM 689 C C . ALA A 1 104 ? -6.171 60.903 36.513 1.00 22.15 104 ALA X C 1
ATOM 690 O O . ALA A 1 104 ? -6.429 61.116 37.695 1.00 23.55 104 ALA X O 1
ATOM 692 N N . ASN A 1 105 ? -7.111 60.572 35.633 1.00 22.55 105 ASN X N 1
ATOM 693 C CA . ASN A 1 105 ? -8.458 60.197 36.005 1.00 22.07 105 ASN X CA 1
ATOM 694 C C . ASN A 1 105 ? -8.829 58.860 35.390 1.00 22.75 105 ASN X C 1
ATOM 695 O O . ASN A 1 105 ? -8.327 58.503 34.316 1.00 22.12 105 ASN X O 1
ATOM 700 N N . THR A 1 106 ? -9.722 58.121 36.035 1.00 22.12 106 THR X N 1
ATOM 701 C CA . THR A 1 106 ? -10.390 57.023 35.332 1.00 23.54 106 THR X CA 1
ATOM 702 C C . THR A 1 106 ? -11.463 57.562 34.410 1.00 23.54 106 THR X C 1
ATOM 703 O O . THR A 1 106 ? -11.843 58.729 34.498 1.00 23.30 106 THR X O 1
ATOM 707 N N . THR A 1 107 ? -11.896 56.726 33.466 1.00 24.01 107 THR X N 1
ATOM 708 C CA . THR A 1 107 ? -13.008 57.059 32.598 1.00 24.51 107 THR X CA 1
ATOM 709 C C . THR A 1 107 ? -13.781 55.802 32.238 1.00 25.58 107 THR X C 1
ATOM 710 O O . THR A 1 107 ? -13.203 54.708 32.080 1.00 24.86 107 THR X O 1
ATOM 714 N N . ASP A 1 108 ? -15.095 55.972 32.118 1.00 26.74 108 ASP X N 1
ATOM 715 C CA . ASP A 1 108 ? -15.975 54.921 31.587 1.00 28.18 108 ASP X CA 1
ATOM 716 C C . ASP A 1 108 ? -16.349 55.145 30.122 1.00 28.74 108 ASP X C 1
ATOM 717 O O . ASP A 1 108 ? -17.253 54.497 29.586 1.00 29.34 108 ASP X O 1
ATOM 722 N N . GLY A 1 109 ? -15.659 56.057 29.457 1.00 28.32 109 GLY X N 1
ATOM 723 C CA . GLY A 1 109 ? -15.975 56.384 28.082 1.00 28.75 109 GLY X CA 1
ATOM 724 C C . GLY A 1 109 ? -14.996 57.425 27.629 1.00 28.93 109 GLY X C 1
ATOM 725 O O . GLY A 1 109 ? -13.912 57.070 27.152 1.00 28.70 109 GLY X O 1
ATOM 726 N N . SER A 1 110 ? -15.359 58.699 27.788 1.00 28.65 110 SER X N 1
ATOM 727 C CA . SER A 1 110 ? -14.442 59.807 27.480 1.00 29.10 110 SER X CA 1
ATOM 728 C C . SER A 1 110 ? -14.305 60.862 28.575 1.00 29.41 110 SER X C 1
ATOM 729 O O . SER A 1 110 ? -13.391 61.681 28.517 1.00 29.13 110 SER X O 1
ATOM 732 N N . LYS A 1 111 ? -15.212 60.847 29.557 1.00 29.84 111 LYS X N 1
ATOM 733 C CA . LYS A 1 111 ? -15.241 61.850 30.618 1.00 30.79 111 LYS X CA 1
ATOM 734 C C . LYS A 1 111 ? -14.616 61.298 31.898 1.00 30.33 111 LYS X C 1
ATOM 735 O O . LYS A 1 111 ? -14.690 60.088 32.174 1.00 29.74 111 LYS X O 1
ATOM 741 N N . PRO A 1 112 ? -13.982 62.171 32.676 1.00 30.46 112 PRO X N 1
ATOM 742 C CA . PRO A 1 112 ? -13.336 61.727 33.913 1.00 31.10 112 PRO X CA 1
ATOM 743 C C . PRO A 1 112 ? -14.358 61.257 34.941 1.00 31.81 112 PRO X C 1
ATOM 744 O O . PRO A 1 112 ? -15.405 61.897 35.085 1.00 31.88 112 PRO X O 1
ATOM 748 N N . VAL A 1 113 ? -14.056 60.159 35.621 1.00 32.39 113 VAL X N 1
ATOM 749 C CA . VAL A 1 113 ? -14.889 59.657 36.707 1.00 32.95 113 VAL X CA 1
ATOM 750 C C . VAL A 1 113 ? -14.236 59.975 38.051 1.00 33.09 113 VAL X C 1
ATOM 751 O O . VAL A 1 113 ? -14.775 60.790 38.810 1.00 34.14 113 VAL X O 1
ATOM 755 N N . SER A 1 114 ? -13.089 59.350 38.341 1.00 32.51 114 SER X N 1
ATOM 756 C CA . SER A 1 114 ? -12.368 59.555 39.605 1.00 32.50 114 SER X CA 1
ATOM 757 C C . SER A 1 114 ? -10.925 59.919 39.351 1.00 32.05 114 SER X C 1
ATOM 758 O O . SER A 1 114 ? -10.364 59.556 38.330 1.00 31.03 114 SER X O 1
ATOM 761 N N . LYS A 1 115 ? -10.306 60.601 40.301 1.00 32.22 115 LYS X N 1
ATOM 762 C CA . LYS A 1 115 ? -8.855 60.727 40.287 1.00 33.04 115 LYS X CA 1
ATOM 763 C C . LYS A 1 115 ? -8.259 59.340 40.533 1.00 32.18 115 LYS X C 1
ATOM 764 O O . LYS A 1 115 ? -8.800 58.564 41.312 1.00 32.56 115 LYS X O 1
ATOM 770 N N . VAL A 1 116 ? -7.160 59.039 39.846 1.00 30.67 116 VAL X N 1
ATOM 771 C CA . VAL A 1 116 ? -6.431 57.785 40.017 1.00 29.77 116 VAL X CA 1
ATOM 772 C C . VAL A 1 116 ? -4.929 58.062 40.041 1.00 29.35 116 VAL X C 1
ATOM 773 O O . VAL A 1 116 ? -4.448 58.953 39.336 1.00 29.10 116 VAL X O 1
ATOM 777 N N . ASN A 1 117 ? -4.197 57.332 40.886 1.00 28.77 117 ASN X N 1
ATOM 778 C CA . ASN A 1 117 ? -2.735 57.379 40.930 1.00 29.41 117 ASN X CA 1
ATOM 779 C C . ASN A 1 117 ? -2.235 56.012 40.534 1.00 28.45 117 ASN X C 1
ATOM 780 O O . ASN A 1 117 ? -2.358 55.061 41.308 1.00 29.01 117 ASN X O 1
ATOM 785 N N . VAL A 1 118 ? -1.689 55.891 39.337 1.00 26.62 118 VAL X N 1
ATOM 786 C CA . VAL A 1 118 ? -1.272 54.589 38.831 1.00 25.60 118 VAL X CA 1
ATOM 787 C C . VAL A 1 118 ? 0.199 54.397 39.102 1.00 25.49 118 VAL X C 1
ATOM 788 O O . VAL A 1 118 ? 1.017 55.208 38.709 1.00 24.53 118 VAL X O 1
ATOM 792 N N . GLY A 1 119 ? 0.533 53.304 39.764 1.00 25.60 119 GLY X N 1
ATOM 793 C CA . GLY A 1 119 ? 1.913 52.986 40.024 1.00 25.25 119 GLY X CA 1
ATOM 794 C C . GLY A 1 119 ? 2.578 52.477 38.777 1.00 25.62 119 GLY X C 1
ATOM 795 O O . GLY A 1 119 ? 2.099 51.519 38.181 1.00 26.43 119 GLY X O 1
ATOM 796 N N . VAL A 1 120 ? 3.656 53.130 38.367 1.00 25.03 120 VAL X N 1
ATOM 797 C CA . VAL A 1 120 ? 4.424 52.675 37.227 1.00 25.55 120 VAL X CA 1
ATOM 798 C C . VAL A 1 120 ? 5.919 52.683 37.504 1.00 24.86 120 VAL X C 1
ATOM 799 O O . VAL A 1 120 ? 6.395 53.401 38.374 1.00 25.66 120 VAL X O 1
ATOM 803 N N . LEU A 1 121 ? 6.652 51.871 36.770 1.00 23.03 121 LEU X N 1
ATOM 804 C CA . LEU A 1 121 ? 8.106 51.901 36.823 1.00 23.15 121 LEU X CA 1
ATOM 805 C C . LEU A 1 121 ? 8.636 52.786 35.741 1.00 23.09 121 LEU X C 1
ATOM 806 O O . LEU A 1 121 ? 8.314 52.588 34.571 1.00 22.35 121 LEU X O 1
ATOM 811 N N . ALA A 1 122 ? 9.462 53.765 36.120 1.00 22.43 122 ALA X N 1
ATOM 812 C CA . ALA A 1 122 ? 10.102 54.629 35.150 1.00 22.44 122 ALA X CA 1
ATOM 813 C C . ALA A 1 122 ? 11.600 54.664 35.354 1.00 22.70 122 ALA X C 1
ATOM 814 O O . ALA A 1 122 ? 12.061 54.637 36.500 1.00 23.52 122 ALA X O 1
ATOM 816 N N . ALA A 1 123 ? 12.346 54.786 34.266 1.00 21.70 123 ALA X N 1
ATOM 817 C CA . ALA A 1 123 ? 13.781 55.002 34.346 1.00 22.41 123 ALA X CA 1
ATOM 818 C C . ALA A 1 123 ? 14.049 56.466 34.705 1.00 23.24 123 ALA X C 1
ATOM 819 O O . ALA A 1 123 ? 13.494 57.382 34.080 1.00 21.93 123 ALA X O 1
ATOM 821 N N . CYS A 1 124 ? 14.865 56.674 35.744 1.00 23.76 124 CYS X N 1
ATOM 822 C CA . CYS A 1 124 ? 15.269 57.995 36.203 1.00 25.71 124 CYS X CA 1
ATOM 823 C C . CYS A 1 124 ? 16.431 58.494 35.354 1.00 26.74 124 CYS X C 1
ATOM 824 O O . CYS A 1 124 ? 17.553 58.018 35.483 1.00 29.02 124 CYS X O 1
ATOM 827 N N . ALA A 1 125 ? 16.171 59.485 34.510 1.00 26.61 125 ALA X N 1
ATOM 828 C CA . ALA A 1 125 ? 17.128 59.976 33.539 1.00 26.61 125 ALA X CA 1
ATOM 829 C C . ALA A 1 125 ? 17.824 61.248 34.037 1.00 26.85 125 ALA X C 1
ATOM 830 O O . ALA A 1 125 ? 17.247 61.998 34.804 1.00 26.23 125 ALA X O 1
ATOM 832 N N . PRO A 1 126 ? 19.024 61.527 33.534 1.00 28.29 126 PRO X N 1
ATOM 833 C CA . PRO A 1 126 ? 19.699 62.800 33.824 1.00 29.07 126 PRO X CA 1
ATOM 834 C C . PRO A 1 126 ? 19.028 63.991 33.126 1.00 29.50 126 PRO X C 1
ATOM 835 O O . PRO A 1 126 ? 18.494 63.824 32.025 1.00 28.65 126 PRO X O 1
ATOM 839 N N . SER A 1 127 ? 19.096 65.167 33.753 1.00 30.07 127 SER X N 1
ATOM 840 C CA . SER A 1 127 ? 18.555 66.430 33.222 1.00 30.89 127 SER X CA 1
ATOM 841 C C . SER A 1 127 ? 18.941 66.752 31.783 1.00 30.36 127 SER X C 1
ATOM 842 O O . SER A 1 127 ? 18.152 67.367 31.055 1.00 30.32 127 SER X O 1
ATOM 845 N N . LYS A 1 128 ? 20.141 66.357 31.363 1.00 29.65 128 LYS X N 1
ATOM 846 C CA . LYS A 1 128 ? 20.612 66.690 30.017 1.00 29.97 128 LYS X CA 1
ATOM 847 C C . LYS A 1 128 ? 19.807 66.010 28.906 1.00 28.83 128 LYS X C 1
ATOM 848 O O . LYS A 1 128 ? 19.789 66.490 27.765 1.00 29.02 128 LYS X O 1
ATOM 854 N N . LEU A 1 129 ? 19.183 64.879 29.226 1.00 27.97 129 LEU X N 1
ATOM 855 C CA . LEU A 1 129 ? 18.340 64.166 28.266 1.00 27.73 129 LEU X CA 1
ATOM 856 C C . LEU A 1 129 ? 17.061 64.928 27.911 1.00 26.41 129 LEU X C 1
ATOM 857 O O . LEU A 1 129 ? 16.355 64.514 26.990 1.00 26.72 129 LEU X O 1
ATOM 862 N N . LEU A 1 130 ? 16.749 66.005 28.633 1.00 25.06 130 LEU X N 1
ATOM 863 C CA . LEU A 1 130 ? 15.536 66.791 28.328 1.00 24.79 130 LEU X CA 1
ATOM 864 C C . LEU A 1 130 ? 15.703 67.785 27.197 1.00 24.59 130 LEU X C 1
ATOM 865 O O . LEU A 1 130 ? 14.729 68.393 26.769 1.00 23.38 130 LEU X O 1
ATOM 870 N N . ALA A 1 131 ? 16.933 67.996 26.730 1.00 25.17 131 ALA X N 1
ATOM 871 C CA . ALA A 1 131 ? 17.151 68.881 25.600 1.00 24.90 131 ALA X CA 1
ATOM 872 C C . ALA A 1 131 ? 16.323 68.413 24.405 1.00 24.58 131 ALA X C 1
ATOM 873 O O . ALA A 1 131 ? 16.256 67.212 24.107 1.00 24.94 131 ALA X O 1
ATOM 875 N N . SER A 1 132 ? 15.704 69.386 23.743 1.00 22.90 132 SER X N 1
ATOM 876 C CA . SER A 1 132 ? 14.801 69.222 22.607 1.00 23.20 132 SER X CA 1
ATOM 877 C C . SER A 1 132 ? 13.385 68.799 22.989 1.00 21.34 132 SER X C 1
ATOM 878 O O . SER A 1 132 ? 12.513 68.773 22.118 1.00 22.01 132 SER X O 1
ATOM 881 N N . LEU A 1 133 ? 13.140 68.478 24.259 1.00 20.78 133 LEU X N 1
ATOM 882 C CA . LEU A 1 133 ? 11.769 68.141 24.688 1.00 19.72 133 LEU X CA 1
ATOM 883 C C . LEU A 1 133 ? 11.005 69.409 25.065 1.00 18.37 133 LEU X C 1
ATOM 884 O O . LEU A 1 133 ? 11.621 70.468 25.267 1.00 18.43 133 LEU X O 1
ATOM 889 N N . PRO A 1 134 ? 9.671 69.354 25.112 1.00 16.94 134 PRO X N 1
ATOM 890 C CA . PRO A 1 134 ? 8.887 70.534 25.474 1.00 17.45 134 PRO X CA 1
ATOM 891 C C . PRO A 1 134 ? 9.247 71.117 26.841 1.00 17.34 134 PRO X C 1
ATOM 892 O O . PRO A 1 134 ? 9.579 70.408 27.780 1.00 17.18 134 PRO X O 1
ATOM 896 N N . ARG A 1 135 ? 9.152 72.426 26.964 1.00 17.54 135 ARG X N 1
ATOM 897 C CA . ARG A 1 135 ? 9.300 73.036 28.268 1.00 18.50 135 ARG X CA 1
ATOM 898 C C . ARG A 1 135 ? 8.236 72.503 29.228 1.00 19.03 135 ARG X C 1
ATOM 899 O O . ARG A 1 135 ? 7.083 72.282 28.846 1.00 20.27 135 ARG X O 1
ATOM 907 N N . GLY A 1 136 ? 8.638 72.239 30.459 1.00 20.23 136 GLY X N 1
ATOM 908 C CA . GLY A 1 136 ? 7.726 71.652 31.430 1.00 20.59 136 GLY X CA 1
ATOM 909 C C . GLY A 1 136 ? 7.623 70.127 31.361 1.00 20.89 136 GLY X C 1
ATOM 910 O O . GLY A 1 136 ? 7.094 69.516 32.291 1.00 22.66 136 GLY X O 1
ATOM 911 N N . SER A 1 137 ? 8.117 69.518 30.277 1.00 20.33 137 SER X N 1
ATOM 912 C CA . SER A 1 137 ? 8.243 68.068 30.189 1.00 20.06 137 SER X CA 1
ATOM 913 C C . SER A 1 137 ? 9.445 67.604 30.986 1.00 19.68 137 SER X C 1
ATOM 914 O O . SER A 1 137 ? 10.508 68.234 30.960 1.00 20.77 137 SER X O 1
ATOM 917 N N . THR A 1 138 ? 9.281 66.486 31.668 1.00 18.82 138 THR X N 1
ATOM 918 C CA . THR A 1 138 ? 10.371 65.869 32.404 1.00 18.89 138 THR X CA 1
ATOM 919 C C . THR A 1 138 ? 10.802 64.524 31.832 1.00 18.37 138 THR X C 1
ATOM 920 O O . THR A 1 138 ? 11.650 63.841 32.401 1.00 17.80 138 THR X O 1
ATOM 924 N N . GLY A 1 139 ? 10.218 64.106 30.720 1.00 17.83 139 GLY X N 1
ATOM 925 C CA . GLY A 1 139 ? 10.631 62.864 30.111 1.00 17.08 139 GLY X CA 1
ATOM 926 C C . GLY A 1 139 ? 9.679 62.397 29.030 1.00 16.90 139 GLY X C 1
ATOM 927 O O . GLY A 1 139 ? 8.977 63.200 28.404 1.00 16.89 139 GLY X O 1
ATOM 928 N N . VAL A 1 140 ? 9.646 61.091 28.834 1.00 17.05 140 VAL X N 1
ATOM 929 C CA . VAL A 1 140 ? 8.924 60.450 27.725 1.00 16.85 140 VAL X CA 1
ATOM 930 C C . VAL A 1 140 ? 8.022 59.324 28.242 1.00 16.55 140 VAL X C 1
ATOM 931 O O . VAL A 1 140 ? 8.423 58.506 29.089 1.00 16.62 140 VAL X O 1
ATOM 935 N N . ALA A 1 141 ? 6.792 59.316 27.751 1.00 14.79 141 ALA X N 1
ATOM 936 C CA . ALA A 1 141 ? 5.860 58.209 27.942 1.00 14.85 141 ALA X CA 1
ATOM 937 C C . ALA A 1 141 ? 5.913 57.332 26.686 1.00 15.14 141 ALA X C 1
ATOM 938 O O . ALA A 1 141 ? 5.319 57.648 25.642 1.00 14.60 141 ALA X O 1
ATOM 940 N N . GLY A 1 142 ? 6.642 56.225 26.778 1.00 14.76 142 GLY X N 1
ATOM 941 C CA . GLY A 1 142 ? 6.738 55.309 25.658 1.00 14.80 142 GLY X CA 1
ATOM 942 C C . GLY A 1 142 ? 5.390 54.608 25.527 1.00 14.33 142 GLY X C 1
ATOM 943 O O . GLY A 1 142 ? 4.875 54.097 26.504 1.00 15.12 142 GLY X O 1
ATOM 944 N N . LEU A 1 143 ? 4.835 54.565 24.311 1.00 14.48 143 LEU X N 1
ATOM 945 C CA . LEU A 1 143 ? 3.585 53.889 24.055 1.00 14.65 143 LEU X CA 1
ATOM 946 C C . LEU A 1 143 ? 3.777 52.771 23.028 1.00 14.36 143 LEU X C 1
ATOM 947 O O . LEU A 1 143 ? 2.809 52.329 22.397 1.00 14.49 143 LEU X O 1
ATOM 952 N N . ALA A 1 144 ? 5.005 52.285 22.893 1.00 14.01 144 ALA X N 1
ATOM 953 C CA . ALA A 1 144 ? 5.304 51.143 22.036 1.00 14.62 144 ALA X CA 1
ATOM 954 C C . ALA A 1 144 ? 4.761 49.848 22.610 1.00 14.70 144 ALA X C 1
ATOM 955 O O . ALA A 1 144 ? 4.286 49.827 23.721 1.00 14.55 144 ALA X O 1
ATOM 957 N N . ASN A 1 145 ? 4.805 48.771 21.813 1.00 14.93 145 ASN X N 1
ATOM 958 C CA . ASN A 1 145 ? 4.391 47.459 22.245 1.00 15.03 145 ASN X CA 1
ATOM 959 C C . ASN A 1 145 ? 5.533 46.730 22.928 1.00 16.35 145 ASN X C 1
ATOM 960 O O . ASN A 1 145 ? 6.173 45.844 22.343 1.00 16.02 145 ASN X O 1
ATOM 965 N N . SER A 1 146 ? 5.777 47.146 24.165 1.00 17.22 146 SER X N 1
ATOM 966 C CA . SER A 1 146 ? 6.889 46.646 24.991 1.00 18.61 146 SER X CA 1
ATOM 967 C C . SER A 1 146 ? 6.348 46.479 26.413 1.00 18.67 146 SER X C 1
ATOM 968 O O . SER A 1 146 ? 5.353 47.081 26.770 1.00 18.04 146 SER X O 1
ATOM 971 N N . GLY A 1 147 ? 6.994 45.663 27.245 1.00 18.98 147 GLY X N 1
ATOM 972 C CA . GLY A 1 147 ? 6.450 45.347 28.544 1.00 18.45 147 GLY X CA 1
ATOM 973 C C . GLY A 1 147 ? 6.405 46.461 29.568 1.00 18.73 147 GLY X C 1
ATOM 974 O O . GLY A 1 147 ? 5.565 46.431 30.471 1.00 19.56 147 GLY X O 1
ATOM 975 N N . LEU A 1 148 ? 7.321 47.416 29.466 1.00 19.56 148 LEU X N 1
ATOM 976 C CA . LEU A 1 148 ? 7.335 48.549 30.373 1.00 20.07 148 LEU X CA 1
ATOM 977 C C . LEU A 1 148 ? 6.913 49.856 29.724 1.00 18.50 148 LEU X C 1
ATOM 978 O O . LEU A 1 148 ? 7.061 50.941 30.304 1.00 18.15 148 LEU X O 1
ATOM 983 N N . ALA A 1 149 ? 6.350 49.784 28.523 1.00 17.49 149 ALA X N 1
ATOM 984 C CA . ALA A 1 149 ? 5.701 50.967 27.980 1.00 16.64 149 ALA X CA 1
ATOM 985 C C . ALA A 1 149 ? 4.514 51.318 28.851 1.00 15.53 149 ALA X C 1
ATOM 986 O O . ALA A 1 149 ? 4.011 50.491 29.597 1.00 15.36 149 ALA X O 1
ATOM 988 N N . LEU A 1 150 ? 4.052 52.555 28.766 1.00 15.03 150 LEU X N 1
ATOM 989 C CA . LEU A 1 150 ? 2.940 53.004 29.608 1.00 14.47 150 LEU X CA 1
ATOM 990 C C . LEU A 1 150 ? 1.626 52.212 29.461 1.00 14.38 150 LEU X C 1
ATOM 991 O O . LEU A 1 150 ? 0.990 51.898 30.472 1.00 13.95 150 LEU X O 1
ATOM 996 N N . PRO A 1 151 ? 1.185 51.887 28.237 1.00 14.25 151 PRO X N 1
ATOM 997 C CA . PRO A 1 151 ? -0.085 51.141 28.126 1.00 14.63 151 PRO X CA 1
ATOM 998 C C . PRO A 1 151 ? -0.003 49.775 28.821 1.00 14.64 151 PRO X C 1
ATOM 999 O O . PRO A 1 151 ? -0.958 49.395 29.491 1.00 15.65 151 PRO X O 1
ATOM 1003 N N . ALA A 1 152 ? 1.091 49.055 28.625 1.00 15.25 152 ALA X N 1
ATOM 1004 C CA . ALA A 1 152 ? 1.273 47.757 29.272 1.00 15.57 152 ALA X CA 1
ATOM 1005 C C . ALA A 1 152 ? 1.278 47.902 30.805 1.00 15.85 152 ALA X C 1
ATOM 1006 O O . ALA A 1 152 ? 0.675 47.103 31.526 1.00 16.84 152 ALA X O 1
ATOM 1008 N N . GLN A 1 153 ? 1.921 48.947 31.307 1.00 16.60 153 GLN X N 1
ATOM 1009 C CA . GLN A 1 153 ? 1.945 49.170 32.751 1.00 17.18 153 GLN X CA 1
ATOM 1010 C C . GLN A 1 153 ? 0.597 49.564 33.340 1.00 17.33 153 GLN X C 1
ATOM 1011 O O . GLN A 1 153 ? 0.259 49.115 34.439 1.00 19.12 153 GLN X O 1
ATOM 1017 N N . VAL A 1 154 ? -0.194 50.388 32.646 1.00 16.61 154 VAL X N 1
ATOM 1018 C CA . VAL A 1 154 ? -1.539 50.689 33.095 1.00 16.93 154 VAL X CA 1
ATOM 1019 C C . VAL A 1 154 ? -2.372 49.417 33.076 1.00 17.00 154 VAL X C 1
ATOM 1020 O O . VAL A 1 154 ? -3.182 49.193 33.964 1.00 17.96 154 VAL X O 1
ATOM 1024 N N . ALA A 1 155 ? -2.162 48.575 32.067 1.00 17.56 155 ALA X N 1
ATOM 1025 C CA . ALA A 1 155 ? -2.933 47.346 31.925 1.00 17.99 155 ALA X CA 1
ATOM 1026 C C . ALA A 1 155 ? -2.741 46.472 33.167 1.00 19.00 155 ALA X C 1
ATOM 1027 O O . ALA A 1 155 ? -3.715 46.012 33.758 1.00 19.16 155 ALA X O 1
ATOM 1029 N N . SER A 1 156 ? -1.497 46.303 33.591 1.00 21.19 156 SER X N 1
ATOM 1030 C CA . SER A 1 156 ? -1.219 45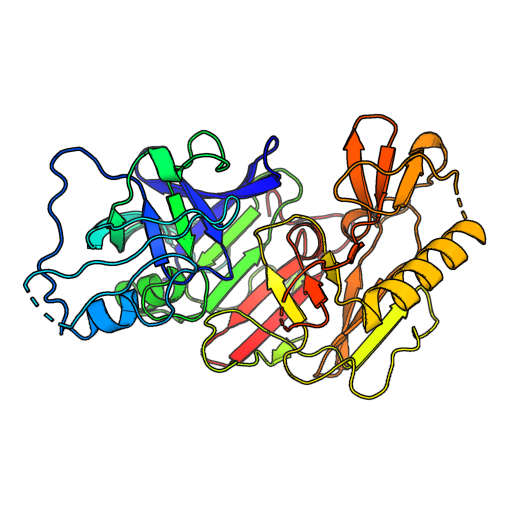.465 34.752 1.00 23.28 156 SER X CA 1
ATOM 1031 C C . SER A 1 156 ? -1.716 46.091 36.069 1.00 23.38 156 SER X C 1
ATOM 1032 O O . SER A 1 156 ? -2.312 45.407 36.897 1.00 24.97 156 SER X O 1
ATOM 1035 N N . ALA A 1 157 ? -1.561 47.394 36.225 1.00 23.26 157 ALA X N 1
ATOM 1036 C CA . ALA A 1 157 ? -1.891 48.074 37.473 1.00 23.24 157 ALA X CA 1
ATOM 1037 C C . ALA A 1 157 ? -3.387 48.184 37.661 1.00 23.29 157 ALA X C 1
ATOM 1038 O O . ALA A 1 157 ? -3.913 47.987 38.764 1.00 24.02 157 ALA X O 1
ATOM 1040 N N . GLN A 1 158 ? -4.083 48.485 36.578 1.00 21.37 158 GLN X N 1
ATOM 1041 C CA . GLN A 1 158 ? -5.518 48.672 36.638 1.00 21.09 158 GLN X CA 1
ATOM 1042 C C . GLN A 1 158 ? -6.311 47.439 36.228 1.00 19.81 158 GLN X C 1
ATOM 1043 O O . GLN A 1 158 ? -7.540 47.485 36.246 1.00 19.37 158 GLN X O 1
ATOM 1049 N N . LYS A 1 159 ? -5.622 46.361 35.843 1.00 19.67 159 LYS X N 1
ATOM 1050 C CA . LYS A 1 159 ? -6.287 45.154 35.308 1.00 19.86 159 LYS X CA 1
ATOM 1051 C C . LYS A 1 159 ? -7.263 45.497 34.167 1.00 19.52 159 LYS X C 1
ATOM 1052 O O . LYS A 1 159 ? -8.425 45.108 34.164 1.00 19.11 159 LYS X O 1
ATOM 1058 N N . VAL A 1 160 ? -6.722 46.212 33.184 1.00 18.21 160 VAL X N 1
ATOM 1059 C CA . VAL A 1 160 ? -7.424 46.623 31.982 1.00 17.34 160 VAL X CA 1
ATOM 1060 C C . VAL A 1 160 ? -6.616 46.155 30.764 1.00 16.58 160 VAL X C 1
ATOM 1061 O O . VAL A 1 160 ? -5.722 45.341 30.902 1.00 16.68 160 VAL X O 1
ATOM 1065 N N . ALA A 1 161 ? -6.997 46.582 29.567 1.00 16.08 161 ALA X N 1
ATOM 1066 C CA . ALA A 1 161 ? -6.421 46.035 28.338 1.00 16.29 161 ALA X CA 1
ATOM 1067 C C . ALA A 1 161 ? -5.096 46.712 27.988 1.00 16.36 161 ALA X C 1
ATOM 1068 O O . ALA A 1 161 ? -4.925 47.904 28.205 1.00 16.15 161 ALA X O 1
ATOM 1070 N N . ASN A 1 162 ? -4.174 45.932 27.430 1.00 16.16 162 ASN X N 1
ATOM 1071 C CA . ASN A 1 162 ? -2.990 46.460 26.773 1.00 16.45 162 ASN X CA 1
ATOM 1072 C C . ASN A 1 162 ? -3.411 47.034 25.408 1.00 15.72 162 ASN X C 1
ATOM 1073 O O . ASN A 1 162 ? -3.301 46.405 24.348 1.00 14.95 162 ASN X O 1
ATOM 1078 N N . ARG A 1 163 ? -3.857 48.276 25.474 1.00 14.45 163 ARG X N 1
ATOM 1079 C CA . ARG A 1 163 ? -4.645 48.918 24.441 1.00 14.88 163 ARG X CA 1
ATOM 1080 C C . ARG A 1 163 ? -4.758 50.375 24.838 1.00 14.95 163 ARG X C 1
ATOM 1081 O O . ARG A 1 163 ? -4.993 50.705 26.012 1.00 15.26 163 ARG X O 1
ATOM 1089 N N . PHE A 1 164 ? -4.584 51.257 23.878 1.00 14.64 164 PHE X N 1
ATOM 1090 C CA . PHE A 1 164 ? -4.765 52.671 24.150 1.00 14.48 164 PHE X CA 1
ATOM 1091 C C . PHE A 1 164 ? -5.419 53.396 22.988 1.00 14.48 164 PHE X C 1
ATOM 1092 O O . PHE A 1 164 ? -5.359 52.945 21.849 1.00 13.55 164 PHE X O 1
ATOM 1100 N N . LEU A 1 165 ? -6.027 54.527 23.317 1.00 14.89 165 LEU X N 1
ATOM 1101 C CA . LEU A 1 165 ? -6.703 55.373 22.361 1.00 15.26 165 LEU X CA 1
ATOM 1102 C C . LEU A 1 165 ? -6.006 56.734 22.342 1.00 15.29 165 LEU X C 1
ATOM 1103 O O . LEU A 1 165 ? -5.691 57.287 23.406 1.00 14.49 165 LEU X O 1
ATOM 1108 N N . LEU A 1 166 ? -5.755 57.243 21.141 1.00 14.44 166 LEU X N 1
ATOM 1109 C CA . LEU A 1 166 ? -5.248 58.596 20.951 1.00 14.90 166 LEU X CA 1
ATOM 1110 C C . LEU A 1 166 ? -6.183 59.396 20.083 1.00 14.76 166 LEU X C 1
ATOM 1111 O O . LEU A 1 166 ? -6.629 58.913 19.042 1.00 14.93 166 LEU X O 1
ATOM 1116 N N . CYS A 1 167 ? -6.428 60.634 20.490 1.00 14.28 167 CYS X N 1
ATOM 1117 C CA . CYS A 1 167 ? -7.112 61.626 19.666 1.00 14.53 167 CYS X CA 1
ATOM 1118 C C . CYS A 1 167 ? -6.189 62.836 19.793 1.00 14.04 167 CYS X C 1
ATOM 1119 O O . CYS A 1 167 ? -6.356 63.642 20.703 1.00 13.87 167 CYS X O 1
ATOM 1122 N N . LEU A 1 168 ? -5.183 62.906 18.922 1.00 13.37 168 LEU X N 1
ATOM 1123 C CA . LEU A 1 168 ? -4.215 63.988 18.957 1.00 14.31 168 LEU X CA 1
ATOM 1124 C C . LEU A 1 168 ? -4.814 65.259 18.420 1.00 14.88 168 LEU X C 1
ATOM 1125 O O . LEU A 1 168 ? -5.478 65.242 17.364 1.00 13.81 168 LEU X O 1
ATOM 1130 N N . PRO A 1 169 ? -4.604 66.350 19.150 1.00 15.01 169 PRO X N 1
ATOM 1131 C CA . PRO A 1 169 ? -5.202 67.640 18.768 1.00 15.37 169 PRO X CA 1
ATOM 1132 C C . PRO A 1 169 ? -4.295 68.486 17.840 1.00 16.85 169 PRO X C 1
ATOM 1133 O O . PRO A 1 169 ? -3.051 68.380 17.849 1.00 16.82 169 PRO X O 1
ATOM 1137 N N . THR A 1 170 ? -4.929 69.343 17.051 1.00 18.18 170 THR X N 1
ATOM 1138 C CA . THR A 1 170 ? -4.231 70.449 16.372 1.00 19.86 170 THR X CA 1
ATOM 1139 C C . THR A 1 170 ? -4.010 71.601 17.343 1.00 21.20 170 THR X C 1
ATOM 1140 O O . THR A 1 170 ? -3.056 72.377 17.201 1.00 23.18 170 THR X O 1
ATOM 1144 N N . GLY A 1 171 ? -4.915 71.716 18.314 1.00 21.27 171 GLY X N 1
ATOM 1145 C CA . GLY A 1 171 ? -4.879 72.736 19.347 1.00 21.77 171 GLY X CA 1
ATOM 1146 C C . GLY A 1 171 ? -6.011 72.419 20.304 1.00 20.59 171 GLY X C 1
ATOM 1147 O O . GLY A 1 171 ? -6.933 71.684 19.945 1.00 21.47 171 GLY X O 1
ATOM 1148 N N . GLY A 1 172 ? -5.917 72.906 21.531 1.00 20.42 172 GLY X N 1
ATOM 1149 C CA . GLY A 1 172 ? -6.812 72.489 22.592 1.00 20.14 172 GLY X CA 1
ATOM 1150 C C . GLY A 1 172 ? -6.406 71.101 23.113 1.00 19.45 172 GLY X C 1
ATOM 1151 O O . GLY A 1 172 ? -5.510 70.469 22.540 1.00 20.19 172 GLY X O 1
ATOM 1152 N N . PRO A 1 173 ? -7.040 70.644 24.174 1.00 18.45 173 PRO X N 1
ATOM 1153 C CA . PRO A 1 173 ? -6.697 69.365 24.813 1.00 17.94 173 PRO X CA 1
ATOM 1154 C C . PRO A 1 173 ? -7.315 68.201 24.047 1.00 17.47 173 PRO X C 1
ATOM 1155 O O . PRO A 1 173 ? -8.522 68.054 24.001 1.00 17.85 173 PRO X O 1
ATOM 1159 N N . GLY A 1 174 ? -6.484 67.366 23.448 1.00 15.97 174 GLY X N 1
ATOM 1160 C CA . GLY A 1 174 ? -6.963 66.084 22.994 1.00 15.79 174 GLY X CA 1
ATOM 1161 C C . GLY A 1 174 ? -7.015 65.036 24.082 1.00 15.54 174 GLY X C 1
ATOM 1162 O O . GLY A 1 174 ? -7.035 65.343 25.284 1.00 15.76 174 GLY X O 1
ATOM 1163 N N . VAL A 1 175 ? -7.043 63.771 23.647 1.00 15.45 175 VAL X N 1
ATOM 1164 C CA . VAL A 1 175 ? -7.373 62.659 24.505 1.00 16.32 175 VAL X CA 1
ATOM 1165 C C . VAL A 1 175 ? -6.409 61.478 24.347 1.00 15.79 175 VAL X C 1
ATOM 1166 O O . VAL A 1 175 ? -6.042 61.115 23.240 1.00 14.95 175 VAL X O 1
ATOM 1170 N N . ALA A 1 176 ? -6.007 60.914 25.481 1.00 15.82 176 ALA X N 1
ATOM 1171 C CA . ALA A 1 176 ? -5.316 59.619 25.539 1.00 15.03 176 ALA X CA 1
ATOM 1172 C C . ALA A 1 176 ? -6.023 58.799 26.594 1.00 15.49 176 ALA X C 1
ATOM 1173 O O . ALA A 1 176 ? -6.226 59.270 27.717 1.00 15.50 176 ALA X O 1
ATOM 1175 N N . ILE A 1 177 ? -6.397 57.574 26.241 1.00 14.94 177 ILE X N 1
ATOM 1176 C CA . ILE A 1 177 ? -7.040 56.679 27.188 1.00 15.11 177 ILE X CA 1
ATOM 1177 C C . ILE A 1 177 ? -6.306 55.381 27.168 1.00 15.03 177 ILE X C 1
ATOM 1178 O O . ILE A 1 177 ? -6.173 54.761 26.129 1.00 14.39 177 ILE X O 1
ATOM 1183 N N . PHE A 1 178 ? -5.855 54.956 28.337 1.00 14.84 178 PHE X N 1
ATOM 1184 C CA . PHE A 1 178 ? -5.111 53.719 28.487 1.00 15.28 178 PHE X CA 1
ATOM 1185 C C . PHE A 1 178 ? -5.988 52.648 29.132 1.00 16.22 178 PHE X C 1
ATOM 1186 O O . PHE A 1 178 ? -6.424 52.796 30.277 1.00 16.42 178 PHE X O 1
ATOM 1194 N N . GLY A 1 179 ? -6.297 51.596 28.374 1.00 16.54 179 GLY X N 1
ATOM 1195 C CA . GLY A 1 179 ? -6.921 50.416 28.922 1.00 16.42 179 GLY X CA 1
ATOM 1196 C C . GLY A 1 179 ? -8.168 49.893 28.240 1.00 16.41 179 GLY X C 1
ATOM 1197 O O . GLY A 1 179 ? -8.752 48.905 28.719 1.00 17.11 179 GLY X O 1
ATOM 1198 N N . GLY A 1 180 ? -8.578 50.510 27.134 1.00 16.79 180 GLY X N 1
ATOM 1199 C CA . GLY A 1 180 ? -9.664 49.996 26.308 1.00 18.38 180 GLY X CA 1
ATOM 1200 C C . GLY A 1 180 ? -11.056 50.408 26.759 1.00 19.92 180 GLY X C 1
ATOM 1201 O O . GLY A 1 180 ? -11.277 51.551 27.163 1.00 20.68 180 GLY X O 1
ATOM 1202 N N . GLY A 1 181 ? -11.979 49.461 26.724 1.00 21.30 181 GLY X N 1
ATOM 1203 C CA . GLY A 1 181 ? -13.402 49.768 26.808 1.00 22.41 181 GLY X CA 1
ATOM 1204 C C . GLY A 1 181 ? -13.925 50.095 25.426 1.00 23.89 181 GLY X C 1
ATOM 1205 O O . GLY A 1 181 ? -13.173 50.205 24.455 1.00 21.59 181 GLY X O 1
ATOM 1206 N N . PRO A 1 182 ? -15.240 50.236 25.306 1.00 25.92 182 PRO X N 1
ATOM 1207 C CA . PRO A 1 182 ? -15.817 50.609 24.015 1.00 26.29 182 PRO X CA 1
ATOM 1208 C C . PRO A 1 182 ? -15.238 51.945 23.527 1.00 24.54 182 PRO X C 1
ATOM 1209 O O . PRO A 1 182 ? -15.005 52.879 24.297 1.00 23.42 182 PRO X O 1
ATOM 1213 N N . VAL A 1 183 ? -14.967 52.011 22.241 1.00 24.12 183 VAL X N 1
ATOM 1214 C CA . VAL A 1 183 ? -14.430 53.235 21.642 1.00 23.10 183 VAL X CA 1
ATOM 1215 C C . VAL A 1 183 ? -15.476 54.348 21.826 1.00 22.93 183 VAL X C 1
ATOM 1216 O O . VAL A 1 183 ? -16.664 54.147 21.513 1.00 22.73 183 VAL X O 1
ATOM 1220 N N . PRO A 1 184 ? -15.074 55.488 22.390 1.00 22.36 184 PRO X N 1
ATOM 1221 C CA . PRO A 1 184 ? -16.008 56.607 22.598 1.00 21.74 184 PRO X CA 1
ATOM 1222 C C . PRO A 1 184 ? -16.426 57.354 21.332 1.00 20.79 184 PRO X C 1
ATOM 1223 O O . PRO A 1 184 ? -15.951 57.114 20.243 1.00 18.12 184 PRO X O 1
ATOM 1227 N N . TRP A 1 185 ? -17.356 58.277 21.527 1.00 20.33 185 TRP X N 1
ATOM 1228 C CA . TRP A 1 185 ? -17.876 59.118 20.460 1.00 20.69 185 TRP X CA 1
ATOM 1229 C C . TRP A 1 185 ? -18.461 58.302 19.298 1.00 21.14 185 TRP X C 1
ATOM 1230 O O . TRP A 1 185 ? -18.071 58.502 18.153 1.00 20.18 185 TRP X O 1
ATOM 1241 N N . PRO A 1 186 ? -19.425 57.415 19.568 1.00 22.53 186 PRO X N 1
ATOM 1242 C CA . PRO A 1 186 ? -19.930 56.511 18.520 1.00 23.09 186 PRO X CA 1
ATOM 1243 C C . PRO A 1 186 ? -20.581 57.262 17.359 1.00 22.91 186 PRO X C 1
ATOM 1244 O O . PRO A 1 186 ? -20.686 56.715 16.270 1.00 23.24 186 PRO X O 1
ATOM 1248 N N . GLN A 1 187 ? -20.972 58.517 17.558 1.00 22.95 187 GLN X N 1
ATOM 1249 C CA . GLN A 1 187 ? -21.479 59.329 16.460 1.00 23.00 187 GLN X CA 1
ATOM 1250 C C . GLN A 1 187 ? -20.422 59.477 15.363 1.00 22.61 187 GLN X C 1
ATOM 1251 O O . GLN A 1 187 ? -20.735 59.634 14.193 1.00 23.87 187 GLN X O 1
ATOM 1257 N N . PHE A 1 188 ? -19.161 59.369 15.753 1.00 20.87 188 PHE X N 1
ATOM 1258 C CA . PHE A 1 188 ? -18.043 59.468 14.830 1.00 19.90 188 PHE X CA 1
ATOM 1259 C C . PHE A 1 188 ? -17.365 58.102 14.611 1.00 19.88 188 PHE X C 1
ATOM 1260 O O . PHE A 1 188 ? -16.766 57.867 13.556 1.00 20.45 188 PHE X O 1
ATOM 1268 N N . THR A 1 189 ? -17.423 57.208 15.574 1.00 19.04 189 THR X N 1
ATOM 1269 C CA . THR A 1 189 ? -16.572 56.011 15.513 1.00 19.01 189 THR X CA 1
ATOM 1270 C C . THR A 1 189 ? -17.330 54.682 15.375 1.00 18.90 189 THR X C 1
ATOM 1271 O O . THR A 1 189 ? -16.727 53.618 15.389 1.00 18.08 189 THR X O 1
ATOM 1275 N N . GLN A 1 190 ? -18.665 54.727 15.232 1.00 19.80 190 GLN X N 1
ATOM 1276 C CA . GLN A 1 190 ? -19.428 53.481 15.181 1.00 20.63 190 GLN X CA 1
ATOM 1277 C C . GLN A 1 190 ? -19.020 52.542 14.046 1.00 20.56 190 GLN X C 1
ATOM 1278 O O . GLN A 1 190 ? -19.232 51.336 14.142 1.00 21.24 190 GLN X O 1
ATOM 1284 N N . SER A 1 191 ? -18.486 53.094 12.969 1.00 19.89 191 SER X N 1
ATOM 1285 C CA . SER A 1 191 ? -18.079 52.285 11.817 1.00 19.89 191 SER X CA 1
ATOM 1286 C C . SER A 1 191 ? -16.586 52.405 11.567 1.00 19.36 191 SER X C 1
ATOM 1287 O O . SER A 1 191 ? -16.121 52.341 10.442 1.00 19.56 191 SER X O 1
ATOM 1290 N N . MET A 1 192 ? -15.848 52.585 12.652 1.00 17.17 192 MET X N 1
ATOM 1291 C CA . MET A 1 192 ? -14.383 52.681 12.615 1.00 16.66 192 MET X CA 1
ATOM 1292 C C . MET A 1 192 ? -13.771 51.524 11.843 1.00 16.46 192 MET X C 1
ATOM 1293 O O . MET A 1 192 ? -14.017 50.363 12.159 1.00 17.03 192 MET X O 1
ATOM 1298 N N . PRO A 1 193 ? -12.958 51.825 10.837 1.00 16.06 193 PRO X N 1
ATOM 1299 C CA . PRO A 1 193 ? -12.174 50.772 10.174 1.00 16.09 193 PRO X CA 1
ATOM 1300 C C . PRO A 1 193 ? -11.004 50.310 11.008 1.00 15.53 193 PRO X C 1
ATOM 1301 O O . PRO A 1 193 ? -10.472 51.066 11.809 1.00 14.95 193 PRO X O 1
ATOM 1305 N N . TYR A 1 194 ? -10.610 49.083 10.773 1.00 15.96 194 TYR X N 1
ATOM 1306 C CA . TYR A 1 194 ? -9.439 48.525 11.414 1.00 14.97 194 TYR X CA 1
ATOM 1307 C C . TYR A 1 194 ? -8.501 47.934 10.374 1.00 16.32 194 TYR X C 1
ATOM 1308 O O . TYR A 1 194 ? -8.911 47.485 9.275 1.00 16.67 194 TYR X O 1
ATOM 1317 N N . THR A 1 195 ? -7.217 47.944 10.727 1.00 15.30 195 THR X N 1
ATOM 1318 C CA . THR A 1 195 ? -6.182 47.276 9.950 1.00 15.18 195 THR X CA 1
ATOM 1319 C C . THR A 1 195 ? -5.246 46.545 10.930 1.00 15.07 195 THR X C 1
ATOM 1320 O O . THR A 1 195 ? -5.087 46.984 12.083 1.00 14.48 195 THR X O 1
ATOM 1324 N N . PRO A 1 196 ? -4.691 45.398 10.549 1.00 14.78 196 PRO X N 1
ATOM 1325 C CA . PRO A 1 196 ? -3.832 44.675 11.489 1.00 15.08 196 PRO X CA 1
ATOM 1326 C C . PRO A 1 196 ? -2.601 45.476 11.925 1.00 14.02 196 PRO X C 1
ATOM 1327 O O . PRO A 1 196 ? -2.011 46.206 11.140 1.00 15.04 196 PRO X O 1
ATOM 1331 N N . LEU A 1 197 ? -2.250 45.321 13.191 1.00 14.71 197 LEU X N 1
ATOM 1332 C CA . LEU A 1 197 ? -0.940 45.705 13.664 1.00 14.58 197 LEU X CA 1
ATOM 1333 C C . LEU A 1 197 ? 0.057 44.565 13.418 1.00 14.38 197 LEU X C 1
ATOM 1334 O O . LEU A 1 197 ? -0.177 43.396 13.793 1.00 14.65 197 LEU X O 1
ATOM 1339 N N . VAL A 1 198 ? 1.169 44.915 12.791 1.00 15.61 198 VAL X N 1
ATOM 1340 C CA . VAL A 1 198 ? 2.213 43.969 12.439 1.00 17.09 198 VAL X CA 1
ATOM 1341 C C . VAL A 1 198 ? 3.373 44.125 13.416 1.00 18.05 198 VAL X C 1
ATOM 1342 O O . VAL A 1 198 ? 3.901 45.210 13.556 1.00 18.41 198 VAL X O 1
ATOM 1346 N N . THR A 1 199 ? 3.735 43.025 14.062 1.00 19.17 199 THR X N 1
ATOM 1347 C CA . THR A 1 199 ? 4.881 42.981 14.941 1.00 20.54 199 THR X CA 1
ATOM 1348 C C . THR A 1 199 ? 6.108 42.650 14.104 1.00 22.65 199 THR X C 1
ATOM 1349 O O . THR A 1 199 ? 6.134 41.647 13.381 1.00 23.11 199 THR X O 1
ATOM 1353 N N . LYS A 1 200 ? 7.119 43.485 14.205 1.00 23.58 200 LYS X N 1
ATOM 1354 C CA . LYS A 1 200 ? 8.386 43.261 13.524 1.00 25.92 200 LYS X CA 1
ATOM 1355 C C . LYS A 1 200 ? 9.441 42.841 14.543 1.00 26.60 200 LYS X C 1
ATOM 1356 O O . LYS A 1 200 ? 9.546 43.416 15.619 1.00 26.17 200 LYS X O 1
ATOM 1362 N N . GLY A 1 201 ? 10.196 41.792 14.213 1.00 27.61 201 GLY X N 1
ATOM 1363 C CA . GLY A 1 201 ? 11.305 41.369 15.045 1.00 27.85 201 GLY X CA 1
ATOM 1364 C C . GLY A 1 201 ? 12.269 42.494 15.374 1.00 27.73 201 GLY X C 1
ATOM 1365 O O . GLY A 1 201 ? 12.673 43.269 14.512 1.00 28.80 201 GLY X O 1
ATOM 1366 N N . GLY A 1 202 ? 12.607 42.605 16.651 1.00 28.32 202 GLY X N 1
ATOM 1367 C CA . GLY A 1 202 ? 13.613 43.549 17.094 1.00 27.95 202 GLY X CA 1
ATOM 1368 C C . GLY A 1 202 ? 13.129 44.983 17.242 1.00 26.67 202 GLY X C 1
ATOM 1369 O O . GLY A 1 202 ? 13.942 45.863 17.533 1.00 27.15 202 GLY X O 1
ATOM 1370 N N . SER A 1 203 ? 11.830 45.223 17.001 1.00 25.01 203 SER X N 1
ATOM 1371 C CA . SER A 1 203 ? 11.242 46.550 17.165 1.00 22.39 203 SER X CA 1
ATOM 1372 C C . SER A 1 203 ? 9.952 46.449 17.974 1.00 21.40 203 SER X C 1
ATOM 1373 O O . SER A 1 203 ? 9.167 45.527 17.759 1.00 21.74 203 SER X O 1
ATOM 1376 N N . PRO A 1 204 ? 9.729 47.378 18.907 1.00 19.20 204 PRO X N 1
ATOM 1377 C CA . PRO A 1 204 ? 8.471 47.429 19.658 1.00 18.64 204 PRO X CA 1
ATOM 1378 C C . PRO A 1 204 ? 7.422 48.330 19.013 1.00 17.41 204 PRO X C 1
ATOM 1379 O O . PRO A 1 204 ? 6.331 48.470 19.548 1.00 17.27 204 PRO X O 1
ATOM 1383 N N . ALA A 1 205 ? 7.767 48.947 17.898 1.00 16.75 205 ALA X N 1
ATOM 1384 C CA . ALA A 1 205 ? 6.926 49.968 17.272 1.00 15.85 205 ALA X CA 1
ATOM 1385 C C . ALA A 1 205 ? 5.676 49.360 16.650 1.00 15.23 205 ALA X C 1
ATOM 1386 O O . ALA A 1 205 ? 5.576 48.140 16.428 1.00 15.58 205 ALA X O 1
ATOM 1388 N N . HIS A 1 206 ? 4.743 50.257 16.375 1.00 15.02 206 HIS X N 1
ATOM 1389 C CA . HIS A 1 206 ? 3.448 49.963 15.744 1.00 15.34 206 HIS X CA 1
ATOM 1390 C C . HIS A 1 206 ? 3.577 50.100 14.240 1.00 15.14 206 HIS X C 1
ATOM 1391 O O . HIS A 1 206 ? 3.864 51.196 13.756 1.00 15.38 206 HIS X O 1
ATOM 1398 N N . TYR A 1 207 ? 3.355 48.983 13.528 1.00 15.28 207 TYR X N 1
ATOM 1399 C CA . TYR A 1 207 ? 3.412 48.953 12.074 1.00 14.93 207 TYR X CA 1
ATOM 1400 C C . TYR A 1 207 ? 2.083 48.473 11.505 1.00 14.25 207 TYR X C 1
ATOM 1401 O O . TYR A 1 207 ? 1.422 47.606 12.084 1.00 14.60 207 TYR X O 1
ATOM 1410 N N . ILE A 1 208 ? 1.714 49.037 10.370 1.00 14.84 208 ILE X N 1
ATOM 1411 C CA . ILE A 1 208 ? 0.576 48.563 9.598 1.00 15.51 208 ILE X CA 1
ATOM 1412 C C . ILE A 1 208 ? 1.007 48.403 8.145 1.00 15.85 208 ILE X C 1
ATOM 1413 O O . ILE A 1 208 ? 2.156 48.702 7.798 1.00 15.20 208 ILE X O 1
ATOM 1418 N N . SER A 1 209 ? 0.095 47.940 7.294 1.00 15.94 209 SER X N 1
ATOM 1419 C CA . SER A 1 209 ? 0.440 47.631 5.895 1.00 16.54 209 SER X CA 1
ATOM 1420 C C . SER A 1 209 ? -0.408 48.436 4.914 1.00 17.79 209 SER X C 1
ATOM 1421 O O . SER A 1 209 ? -1.632 48.317 4.932 1.00 16.96 209 SER X O 1
ATOM 1424 N N . ALA A 1 210 ? 0.251 49.243 4.083 1.00 18.67 210 ALA X N 1
ATOM 1425 C CA . ALA A 1 210 ? -0.402 49.931 2.958 1.00 19.90 210 ALA X CA 1
ATOM 1426 C C . ALA A 1 210 ? -0.160 49.111 1.695 1.00 21.47 210 ALA X C 1
ATOM 1427 O O . ALA A 1 210 ? 0.925 48.569 1.515 1.00 21.92 210 ALA X O 1
ATOM 1429 N N . ARG A 1 211 ? -1.193 48.946 0.879 1.00 21.25 211 ARG X N 1
ATOM 1430 C CA . ARG A 1 211 ? -1.065 48.211 -0.377 1.00 23.05 211 ARG X CA 1
ATOM 1431 C C . ARG A 1 211 ? -1.041 49.177 -1.551 1.00 23.73 211 ARG X C 1
ATOM 1432 O O . ARG A 1 211 ? -0.529 48.829 -2.633 1.00 24.34 211 ARG X O 1
ATOM 1440 N N . SER A 1 212 ? -1.579 50.385 -1.358 1.00 22.88 212 SER X N 1
ATOM 1441 C CA . SER A 1 212 ? -1.620 51.385 -2.421 1.00 23.33 212 SER X CA 1
ATOM 1442 C C . SER A 1 212 ? -1.549 52.801 -1.886 1.00 23.27 212 SER X C 1
ATOM 1443 O O . SER A 1 212 ? -1.854 53.064 -0.722 1.00 21.79 212 SER X O 1
ATOM 1446 N N . ILE A 1 213 ? -1.107 53.704 -2.739 1.00 23.76 213 ILE X N 1
ATOM 1447 C CA . ILE A 1 213 ? -1.107 55.121 -2.464 1.00 24.56 213 ILE X CA 1
ATOM 1448 C C . ILE A 1 213 ? -1.783 55.817 -3.631 1.00 25.25 213 ILE X C 1
ATOM 1449 O O . ILE A 1 213 ? -1.523 55.506 -4.804 1.00 24.90 213 ILE X O 1
ATOM 1454 N N . VAL A 1 214 ? -2.661 56.752 -3.313 1.00 25.40 214 VAL X N 1
ATOM 1455 C CA . VAL A 1 214 ? -3.457 57.427 -4.319 1.00 25.67 214 VAL X CA 1
ATOM 1456 C C . VAL A 1 214 ? -3.379 58.911 -4.062 1.00 26.02 214 VAL X C 1
ATOM 1457 O O . VAL A 1 214 ? -3.486 59.352 -2.922 1.00 24.58 214 VAL X O 1
ATOM 1461 N N . VAL A 1 215 ? -3.128 59.677 -5.119 1.00 25.68 215 VAL X N 1
ATOM 1462 C CA . VAL A 1 215 ? -3.207 61.115 -5.064 1.00 26.52 215 VAL X CA 1
ATOM 1463 C C . VAL A 1 215 ? -4.407 61.536 -5.922 1.00 28.38 215 VAL X C 1
ATOM 1464 O O . VAL A 1 215 ? -4.505 61.164 -7.093 1.00 28.67 215 VAL X O 1
ATOM 1468 N N . GLY A 1 216 ? -5.329 62.295 -5.338 1.00 29.25 216 GLY X N 1
ATOM 1469 C CA . GLY A 1 216 ? -6.622 62.535 -5.962 1.00 30.69 216 GLY X CA 1
ATOM 1470 C C . GLY A 1 216 ? -7.376 61.246 -6.239 1.00 32.05 216 GLY X C 1
ATOM 1471 O O . GLY A 1 216 ? -7.866 60.579 -5.315 1.00 31.89 216 GLY X O 1
ATOM 1472 N N . ASP A 1 217 ? -7.468 60.889 -7.517 1.00 33.99 217 ASP X N 1
ATOM 1473 C CA . ASP A 1 217 ? -8.095 59.629 -7.924 1.00 35.33 217 ASP X CA 1
ATOM 1474 C C . ASP A 1 217 ? -7.135 58.685 -8.624 1.00 35.47 217 ASP X C 1
ATOM 1475 O O . ASP A 1 217 ? -7.554 57.625 -9.105 1.00 35.61 217 ASP X O 1
ATOM 1480 N N . THR A 1 218 ? -5.858 59.053 -8.695 1.00 35.12 218 THR X N 1
ATOM 1481 C CA . THR A 1 218 ? -4.902 58.266 -9.463 1.00 34.81 218 THR X CA 1
ATOM 1482 C C . THR A 1 218 ? -3.865 57.583 -8.579 1.00 33.63 218 THR X C 1
ATOM 1483 O O . THR A 1 218 ? -3.196 58.219 -7.752 1.00 32.07 218 THR X O 1
ATOM 1487 N N . ARG A 1 219 ? -3.772 56.272 -8.759 1.00 32.51 219 ARG X N 1
ATOM 1488 C CA . ARG A 1 219 ? -2.819 55.464 -8.047 1.00 31.97 219 ARG X CA 1
ATOM 1489 C C . ARG A 1 219 ? -1.412 55.924 -8.389 1.00 30.31 219 ARG X C 1
ATOM 1490 O O . ARG A 1 219 ? -1.105 56.237 -9.542 1.00 29.90 219 ARG X O 1
ATOM 1498 N N . VAL A 1 220 ? -0.572 55.986 -7.367 1.00 27.84 220 VAL X N 1
ATOM 1499 C CA . VAL A 1 220 ? 0.815 56.348 -7.517 1.00 26.94 220 VAL X CA 1
ATOM 1500 C C . VAL A 1 220 ? 1.584 55.072 -7.829 1.00 26.51 220 VAL X C 1
ATOM 1501 O O . VAL A 1 220 ? 1.611 54.158 -7.012 1.00 25.54 220 VAL X O 1
ATOM 1505 N N . PRO A 1 221 ? 2.227 54.999 -9.002 1.00 26.49 221 PRO X N 1
ATOM 1506 C CA . PRO A 1 221 ? 3.036 53.821 -9.341 1.00 26.19 221 PRO X CA 1
ATOM 1507 C C . PRO A 1 221 ? 4.271 53.756 -8.450 1.00 25.09 221 PRO X C 1
ATOM 1508 O O . PRO A 1 221 ? 4.978 54.747 -8.297 1.00 24.86 221 PRO X O 1
ATOM 1512 N N . VAL A 1 222 ? 4.522 52.594 -7.862 1.00 24.65 222 VAL X N 1
ATOM 1513 C CA . VAL A 1 222 ? 5.713 52.371 -7.058 1.00 24.18 222 VAL X CA 1
ATOM 1514 C C . VAL A 1 222 ? 6.398 51.089 -7.525 1.00 23.62 222 VAL X C 1
ATOM 1515 O O . VAL A 1 222 ? 5.740 50.217 -8.096 1.00 22.48 222 VAL X O 1
ATOM 1519 N N . PRO A 1 223 ? 7.705 50.951 -7.299 1.00 23.46 223 PRO X N 1
ATOM 1520 C CA . PRO A 1 223 ? 8.403 49.722 -7.710 1.00 24.10 223 PRO X CA 1
ATOM 1521 C C . PRO A 1 223 ? 7.870 48.467 -7.049 1.00 24.66 223 PRO X C 1
ATOM 1522 O O . PRO A 1 223 ? 7.234 48.490 -5.972 1.00 24.08 223 PRO X O 1
ATOM 1526 N N . GLU A 1 224 ? 8.148 47.349 -7.706 1.00 24.04 224 GLU X N 1
ATOM 1527 C CA . GLU A 1 224 ? 7.727 46.035 -7.270 1.00 25.06 224 GLU X CA 1
ATOM 1528 C C . GLU A 1 224 ? 8.129 45.738 -5.818 1.00 25.22 224 GLU X C 1
ATOM 1529 O O . GLU A 1 224 ? 9.296 45.907 -5.434 1.00 25.46 224 GLU X O 1
ATOM 1535 N N . GLY A 1 225 ? 7.148 45.349 -5.004 1.00 25.61 225 GLY X N 1
ATOM 1536 C CA . GLY A 1 225 ? 7.382 45.006 -3.607 1.00 25.98 225 GLY X CA 1
ATOM 1537 C C . GLY A 1 225 ? 7.623 46.191 -2.684 1.00 25.66 225 GLY X C 1
ATOM 1538 O O . GLY A 1 225 ? 7.884 45.995 -1.490 1.00 25.72 225 GLY X O 1
ATOM 1539 N N . ALA A 1 226 ? 7.507 47.415 -3.202 1.00 25.10 226 ALA X N 1
ATOM 1540 C CA . ALA A 1 226 ? 7.790 48.616 -2.413 1.00 24.81 226 ALA X CA 1
ATOM 1541 C C . ALA A 1 226 ? 6.873 48.723 -1.190 1.00 24.49 226 ALA X C 1
ATOM 1542 O O . ALA A 1 226 ? 7.296 49.165 -0.118 1.00 24.89 226 ALA X O 1
ATOM 1544 N N . LEU A 1 227 ? 5.631 48.302 -1.357 1.00 24.62 227 LEU X N 1
ATOM 1545 C CA . LEU A 1 227 ? 4.621 48.411 -0.303 1.00 24.51 227 LEU X CA 1
ATOM 1546 C C . LEU A 1 227 ? 4.333 46.988 0.162 1.00 24.35 227 LEU X C 1
ATOM 1547 O O . LEU A 1 227 ? 3.721 46.166 -0.555 1.00 24.98 227 LEU X O 1
ATOM 1552 N N . ALA A 1 228 ? 4.819 46.695 1.353 1.00 23.52 228 ALA X N 1
ATOM 1553 C CA . ALA A 1 228 ? 4.897 45.333 1.864 1.00 23.43 228 ALA X CA 1
ATOM 1554 C C . ALA A 1 228 ? 4.318 45.279 3.256 1.00 22.46 228 ALA X C 1
ATOM 1555 O O . ALA A 1 228 ? 4.081 46.300 3.868 1.00 21.69 228 ALA X O 1
ATOM 1557 N N . THR A 1 229 ? 4.118 44.066 3.741 1.00 22.00 229 THR X N 1
ATOM 1558 C CA . THR A 1 229 ? 3.502 43.844 5.041 1.00 21.09 229 THR X CA 1
ATOM 1559 C C . THR A 1 229 ? 4.322 44.555 6.124 1.00 20.50 229 THR X C 1
ATOM 1560 O O . THR A 1 229 ? 5.550 44.419 6.181 1.00 20.40 229 THR X O 1
ATOM 1564 N N . GLY A 1 230 ? 3.647 45.338 6.956 1.00 19.05 230 GLY X N 1
ATOM 1565 C CA . GLY A 1 230 ? 4.306 46.102 8.012 1.00 19.25 230 GLY X CA 1
ATOM 1566 C C . GLY A 1 230 ? 5.177 4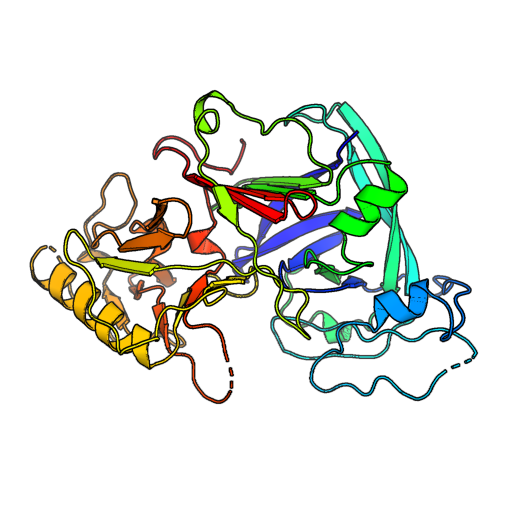7.257 7.545 1.00 18.54 230 GLY X C 1
ATOM 1567 O O . GLY A 1 230 ? 6.064 47.702 8.276 1.00 18.61 230 GLY X O 1
ATOM 1568 N N . GLY A 1 231 ? 4.945 47.744 6.318 1.00 17.56 231 GLY X N 1
ATOM 1569 C CA . GLY A 1 231 ? 5.762 48.781 5.722 1.00 17.45 231 GLY X CA 1
ATOM 1570 C C . GLY A 1 231 ? 5.461 50.210 6.135 1.00 17.13 231 GLY X C 1
ATOM 1571 O O . GLY A 1 231 ? 6.138 51.149 5.702 1.00 16.96 231 GLY X O 1
ATOM 1572 N N . VAL A 1 232 ? 4.443 50.382 6.987 1.00 16.88 232 VAL X N 1
ATOM 1573 C CA . VAL A 1 232 ? 4.040 51.705 7.463 1.00 16.13 232 VAL X CA 1
ATOM 1574 C C . VAL A 1 232 ? 4.195 51.745 8.979 1.00 16.55 232 VAL X C 1
ATOM 1575 O O . VAL A 1 232 ? 3.566 50.969 9.687 1.00 16.47 232 VAL X O 1
ATOM 1579 N N . MET A 1 233 ? 5.056 52.619 9.477 1.00 16.30 233 MET X N 1
ATOM 1580 C CA . MET A 1 233 ? 5.219 52.776 10.918 1.00 16.78 233 MET X CA 1
ATOM 1581 C C . MET A 1 233 ? 4.473 54.007 11.374 1.00 16.12 233 MET X C 1
ATOM 1582 O O . MET A 1 233 ? 4.334 54.964 10.621 1.00 16.29 233 MET X O 1
ATOM 1587 N N . LEU A 1 234 ? 3.970 53.973 12.612 1.00 16.71 234 LEU X N 1
ATOM 1588 C CA . LEU A 1 234 ? 3.369 55.144 13.244 1.00 16.91 234 LEU X CA 1
ATOM 1589 C C . LEU A 1 234 ? 4.365 55.792 14.206 1.00 16.38 234 LEU X C 1
ATOM 1590 O O . LEU A 1 234 ? 5.016 55.111 14.976 1.00 16.87 234 LEU X O 1
ATOM 1595 N N . SER A 1 235 ? 4.435 57.116 14.173 1.00 17.04 235 SER X N 1
ATOM 1596 C CA . SER A 1 235 ? 5.430 57.865 14.941 1.00 17.04 235 SER X CA 1
ATOM 1597 C C . SER A 1 235 ? 4.821 59.183 15.430 1.00 16.54 235 SER X C 1
ATOM 1598 O O . SER A 1 235 ? 4.064 59.853 14.696 1.00 17.42 235 SER X O 1
ATOM 1601 N N . THR A 1 236 ? 5.122 59.549 16.669 1.00 15.41 236 THR X N 1
ATOM 1602 C CA . THR A 1 236 ? 4.764 60.878 17.184 1.00 15.01 236 THR X CA 1
ATOM 1603 C C . THR A 1 236 ? 6.013 61.763 17.377 1.00 15.59 236 THR X C 1
ATOM 1604 O O . THR A 1 236 ? 5.940 62.809 18.013 1.00 16.75 236 THR X O 1
ATOM 1608 N N . ARG A 1 237 ? 7.129 61.369 16.772 1.00 16.70 237 ARG X N 1
ATOM 1609 C CA . ARG A 1 237 ? 8.392 62.109 16.932 1.00 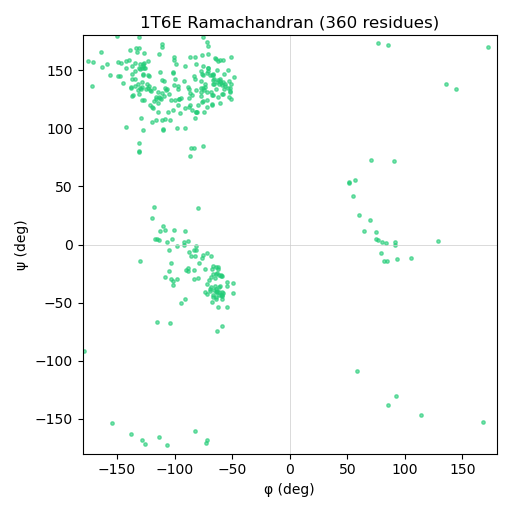17.33 237 ARG X CA 1
ATOM 1610 C C . ARG A 1 237 ? 8.534 63.306 16.017 1.00 17.18 237 ARG X C 1
ATOM 1611 O O . ARG A 1 237 ? 9.270 64.244 16.344 1.00 18.14 237 ARG X O 1
ATOM 1619 N N . LEU A 1 238 ? 7.911 63.230 14.839 1.00 17.09 238 LEU X N 1
ATOM 1620 C CA . LEU A 1 238 ? 7.936 64.308 13.864 1.00 18.10 238 LEU X CA 1
ATOM 1621 C C . LEU A 1 238 ? 6.499 64.598 13.401 1.00 18.39 238 LEU X C 1
ATOM 1622 O O . LEU A 1 238 ? 5.684 63.703 13.371 1.00 18.41 238 LEU X O 1
ATOM 1627 N N . PRO A 1 239 ? 6.212 65.828 13.015 1.00 19.64 239 PRO X N 1
ATOM 1628 C CA . PRO A 1 239 ? 4.855 66.172 12.553 1.00 20.21 239 PRO X CA 1
ATOM 1629 C C . PRO A 1 239 ? 4.556 65.735 11.112 1.00 19.99 239 PRO X C 1
ATOM 1630 O O . PRO A 1 239 ? 3.376 65.696 10.717 1.00 20.59 239 PRO X O 1
ATOM 1634 N N . TYR A 1 240 ? 5.603 65.407 10.360 1.00 18.91 240 TYR X N 1
ATOM 1635 C CA . TYR A 1 240 ? 5.476 65.086 8.945 1.00 18.36 240 TYR X CA 1
ATOM 1636 C C . TYR A 1 240 ? 5.739 63.630 8.6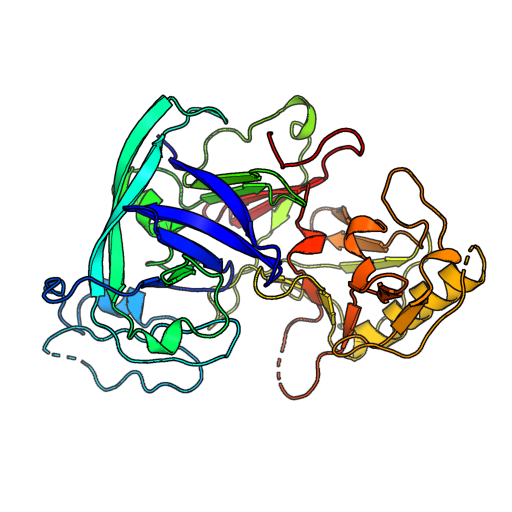71 1.00 18.33 240 TYR X C 1
ATOM 1637 O O . TYR A 1 240 ? 6.153 62.866 9.561 1.00 17.71 240 TYR X O 1
ATOM 1646 N N . VAL A 1 241 ? 5.444 63.223 7.436 1.00 17.44 241 VAL X N 1
ATOM 1647 C CA . VAL A 1 241 ? 5.653 61.870 6.995 1.00 17.49 241 VAL X CA 1
ATOM 1648 C C . VAL A 1 241 ? 7.077 61.716 6.456 1.00 18.04 241 VAL X C 1
ATOM 1649 O O . VAL A 1 241 ? 7.538 62.546 5.673 1.00 17.12 241 VAL X O 1
ATOM 1653 N N . LEU A 1 242 ? 7.741 60.649 6.867 1.00 17.96 242 LEU X N 1
ATOM 1654 C CA . LEU A 1 242 ? 8.976 60.213 6.207 1.00 18.62 242 LEU X CA 1
ATOM 1655 C C . LEU A 1 242 ? 8.705 59.115 5.185 1.00 18.89 242 LEU X C 1
ATOM 1656 O O . LEU A 1 242 ? 8.027 58.119 5.468 1.00 18.94 242 LEU X O 1
ATOM 1661 N N . LEU A 1 243 ? 9.289 59.262 3.995 1.00 18.02 243 LEU X N 1
ATOM 1662 C CA . LEU A 1 243 ? 9.127 58.299 2.929 1.00 18.81 243 LEU X CA 1
ATOM 1663 C C . LEU A 1 243 ? 10.475 57.768 2.446 1.00 19.40 243 LEU X C 1
ATOM 1664 O O . LEU A 1 243 ? 11.401 58.537 2.198 1.00 20.28 243 LEU X O 1
ATOM 1669 N N . ARG A 1 244 ? 10.540 56.466 2.274 1.00 20.41 244 ARG X N 1
ATOM 1670 C CA . ARG A 1 244 ? 11.711 55.795 1.705 1.00 21.13 244 ARG X CA 1
ATOM 1671 C C . ARG A 1 244 ? 11.818 56.248 0.248 1.00 22.20 244 ARG X C 1
ATOM 1672 O O . ARG A 1 244 ? 10.808 56.518 -0.375 1.00 19.58 244 ARG X O 1
ATOM 1680 N N . PRO A 1 245 ? 13.018 56.377 -0.309 1.00 23.05 245 PRO X N 1
ATOM 1681 C CA . PRO A 1 245 ? 13.168 56.981 -1.654 1.00 23.70 245 PRO X CA 1
ATOM 1682 C C . PRO A 1 245 ? 12.346 56.366 -2.810 1.00 23.70 245 PRO X C 1
ATOM 1683 O O . PRO A 1 245 ? 11.955 57.100 -3.720 1.00 25.72 245 PRO X O 1
ATOM 1687 N N . ASP A 1 246 ? 12.095 55.062 -2.771 1.00 23.56 246 ASP X N 1
ATOM 1688 C CA . ASP A 1 246 ? 11.266 54.416 -3.797 1.00 23.22 246 ASP X CA 1
ATOM 1689 C C . ASP A 1 246 ? 9.799 54.906 -3.830 1.00 23.11 246 ASP X C 1
ATOM 1690 O O . ASP A 1 246 ? 9.144 54.853 -4.881 1.00 22.57 246 ASP X O 1
ATOM 1695 N N . VAL A 1 247 ? 9.312 55.402 -2.687 1.00 21.76 247 VAL X N 1
ATOM 1696 C CA . VAL A 1 247 ? 7.951 55.939 -2.558 1.00 21.44 247 VAL X CA 1
ATOM 1697 C C . VAL A 1 247 ? 7.957 57.475 -2.597 1.00 21.38 247 VAL X C 1
ATOM 1698 O O . VAL A 1 247 ? 7.062 58.102 -3.126 1.00 20.88 247 VAL X O 1
ATOM 1702 N N . TYR A 1 248 ? 8.987 58.089 -2.042 1.00 21.91 248 TYR X N 1
ATOM 1703 C CA . TYR A 1 248 ? 9.067 59.529 -1.990 1.00 21.80 248 TYR X CA 1
ATOM 1704 C C . TYR A 1 248 ? 8.921 60.185 -3.353 1.00 22.65 248 TYR X C 1
ATOM 1705 O O . TYR A 1 248 ? 8.094 61.072 -3.546 1.00 21.82 248 TYR X O 1
ATOM 1714 N N . ARG A 1 249 ? 9.751 59.762 -4.304 1.00 23.54 249 ARG X N 1
ATOM 1715 C CA . ARG A 1 249 ? 9.751 60.441 -5.592 1.00 24.31 249 ARG X CA 1
ATOM 1716 C C . ARG A 1 249 ? 8.408 60.361 -6.350 1.00 22.72 249 ARG X C 1
ATOM 1717 O O . ARG A 1 249 ? 7.860 61.389 -6.727 1.00 22.02 249 ARG X O 1
ATOM 1725 N N . PRO A 1 250 ? 7.857 59.177 -6.570 1.00 22.53 250 PRO X N 1
ATOM 1726 C CA . PRO A 1 250 ? 6.562 59.101 -7.253 1.00 22.67 250 PRO X CA 1
ATOM 1727 C C . PRO A 1 250 ? 5.447 59.811 -6.479 1.00 22.34 250 PRO X C 1
ATOM 1728 O O . PRO A 1 250 ? 4.612 60.438 -7.121 1.00 21.91 250 PRO X O 1
ATOM 1732 N N . LEU A 1 251 ? 5.447 59.752 -5.149 1.00 22.19 251 LEU X N 1
ATOM 1733 C CA . LEU A 1 251 ? 4.397 60.447 -4.398 1.00 21.92 251 LEU X CA 1
ATOM 1734 C C . LEU A 1 251 ? 4.528 61.957 -4.532 1.00 20.75 251 LEU X C 1
ATOM 1735 O O . LEU A 1 251 ? 3.575 62.621 -4.821 1.00 20.19 251 LEU X O 1
ATOM 1740 N N . MET A 1 252 ? 5.715 62.506 -4.316 1.00 21.21 252 MET X N 1
ATOM 1741 C CA . MET A 1 252 ? 5.883 63.949 -4.381 1.00 21.94 252 MET X CA 1
ATOM 1742 C C . MET A 1 252 ? 5.599 64.478 -5.791 1.00 22.74 252 MET X C 1
ATOM 1743 O O . MET A 1 252 ? 4.966 65.516 -5.949 1.00 22.35 252 MET X O 1
ATOM 1748 N N . ASP A 1 253 ? 6.069 63.754 -6.798 1.00 23.57 253 ASP X N 1
ATOM 1749 C CA . ASP A 1 253 ? 5.819 64.127 -8.192 1.00 24.15 253 ASP X CA 1
ATOM 1750 C C . ASP A 1 253 ? 4.328 64.169 -8.458 1.00 24.15 253 ASP X C 1
ATOM 1751 O O . ASP A 1 253 ? 3.829 65.108 -9.065 1.00 24.55 253 ASP X O 1
ATOM 1756 N N . ALA A 1 254 ? 3.597 63.179 -7.962 1.00 23.81 254 ALA X N 1
ATOM 1757 C CA . ALA A 1 254 ? 2.163 63.133 -8.232 1.00 23.75 254 ALA X CA 1
ATOM 1758 C C . ALA A 1 254 ? 1.459 64.297 -7.549 1.00 23.55 254 ALA X C 1
ATOM 1759 O O . ALA A 1 254 ? 0.581 64.935 -8.133 1.00 23.39 254 ALA X O 1
ATOM 1761 N N . PHE A 1 255 ? 1.832 64.559 -6.293 1.00 23.17 255 PHE X N 1
ATOM 1762 C CA . PHE A 1 255 ? 1.222 65.616 -5.504 1.00 22.58 255 PHE X CA 1
ATOM 1763 C C . PHE A 1 255 ? 1.494 67.004 -6.112 1.00 23.64 255 PHE X C 1
ATOM 1764 O O . PHE A 1 255 ? 0.578 67.807 -6.227 1.00 24.28 255 PHE X O 1
ATOM 1772 N N . THR A 1 256 ? 2.745 67.281 -6.492 1.00 23.89 256 THR X N 1
ATOM 1773 C CA . THR A 1 256 ? 3.081 68.609 -7.000 1.00 24.22 256 THR X CA 1
ATOM 1774 C C . THR A 1 256 ? 2.505 68.824 -8.394 1.00 25.36 256 THR X C 1
ATOM 1775 O O . THR A 1 256 ? 2.129 69.931 -8.720 1.00 25.90 256 THR X O 1
ATOM 1779 N N . LYS A 1 257 ? 2.443 67.762 -9.195 1.00 27.02 257 LYS X N 1
ATOM 1780 C CA . LYS A 1 257 ? 1.835 67.847 -10.526 1.00 27.89 257 LYS X CA 1
ATOM 1781 C C . LYS A 1 257 ? 0.348 68.108 -10.409 1.00 28.50 257 LYS X C 1
ATOM 1782 O O . LYS A 1 257 ? -0.167 68.998 -11.089 1.00 29.28 257 LYS X O 1
ATOM 1788 N N . ALA A 1 258 ? -0.335 67.388 -9.515 1.00 28.44 258 ALA X N 1
ATOM 1789 C CA . ALA A 1 258 ? -1.771 67.599 -9.311 1.00 28.51 258 ALA X CA 1
ATOM 1790 C C . ALA A 1 258 ? -2.080 68.987 -8.756 1.00 28.73 258 ALA X C 1
ATOM 1791 O O . ALA A 1 258 ? -3.121 69.582 -9.078 1.00 29.18 258 ALA X O 1
ATOM 1793 N N . LEU A 1 259 ? -1.199 69.495 -7.901 1.00 28.56 259 LEU X N 1
ATOM 1794 C CA . LEU A 1 259 ? -1.380 70.821 -7.322 1.00 28.56 259 LEU X CA 1
ATOM 1795 C C . LEU A 1 259 ? -1.220 71.908 -8.390 1.00 29.31 259 LEU X C 1
ATOM 1796 O O . LEU A 1 259 ? -1.916 72.920 -8.356 1.00 28.76 259 LEU X O 1
ATOM 1801 N N . ALA A 1 260 ? -0.299 71.689 -9.318 1.00 30.42 260 ALA X N 1
ATOM 1802 C CA . ALA A 1 260 ? -0.015 72.668 -10.367 1.00 32.41 260 ALA X CA 1
ATOM 1803 C C . ALA A 1 260 ? -1.134 72.706 -11.412 1.00 34.71 260 ALA X C 1
ATOM 1804 O O . ALA A 1 260 ? -1.283 73.705 -12.120 1.00 35.23 260 ALA X O 1
ATOM 1806 N N . ALA A 1 261 ? -1.920 71.638 -11.499 1.00 36.41 261 ALA X N 1
ATOM 1807 C CA . ALA A 1 261 ? -3.032 71.574 -12.457 1.00 38.48 261 ALA X CA 1
ATOM 1808 C C . ALA A 1 261 ? -4.306 72.248 -11.934 1.00 40.09 261 ALA X C 1
ATOM 1809 O O . ALA A 1 261 ? -5.178 72.612 -12.727 1.00 41.70 261 ALA X O 1
ATOM 1811 N N . GLN A 1 262 ? -4.436 72.398 -10.610 1.00 41.51 262 GLN X N 1
ATOM 1812 C CA . GLN A 1 262 ? -5.647 72.989 -10.016 1.00 42.18 262 GLN X CA 1
ATOM 1813 C C . GLN A 1 262 ? -5.904 74.412 -10.522 1.00 42.48 262 GLN X C 1
ATOM 1814 O O . GLN A 1 262 ? -5.087 75.318 -10.312 1.00 43.08 262 GLN X O 1
ATOM 1820 N N . ALA A 1 270 ? -0.861 77.745 -7.545 1.00 33.36 270 ALA X N 1
ATOM 1821 C CA . ALA A 1 270 ? 0.035 77.654 -6.399 1.00 33.21 270 ALA X CA 1
ATOM 1822 C C . ALA A 1 270 ? 1.457 78.001 -6.806 1.00 33.10 270 ALA X C 1
ATOM 1823 O O . ALA A 1 270 ? 1.924 77.581 -7.852 1.00 33.54 270 ALA X O 1
ATOM 1825 N N . ARG A 1 271 ? 2.142 78.769 -5.972 1.00 32.37 271 ARG X N 1
ATOM 1826 C CA . ARG A 1 271 ? 3.479 79.258 -6.279 1.00 31.71 271 ARG X CA 1
ATOM 1827 C C . ARG A 1 271 ? 4.469 78.643 -5.301 1.00 30.38 271 ARG X C 1
ATOM 1828 O O . ARG A 1 271 ? 4.420 78.923 -4.112 1.00 29.53 271 ARG X O 1
ATOM 1836 N N . ALA A 1 272 ? 5.369 77.806 -5.795 1.00 29.33 272 ALA X N 1
ATOM 1837 C CA . ALA A 1 272 ? 6.383 77.211 -4.950 1.00 28.56 272 ALA X CA 1
ATOM 1838 C C . ALA A 1 272 ? 7.416 78.249 -4.535 1.00 28.50 272 ALA X C 1
ATOM 1839 O O . ALA A 1 272 ? 7.652 79.240 -5.243 1.00 27.96 272 ALA X O 1
ATOM 1841 N N . VAL A 1 273 ? 8.017 78.027 -3.376 1.00 28.12 273 VAL X N 1
ATOM 1842 C CA . VAL A 1 273 ? 9.025 78.921 -2.822 1.00 28.25 273 VAL X CA 1
ATOM 1843 C C . VAL A 1 273 ? 10.202 78.102 -2.328 1.00 28.01 273 VAL X C 1
ATOM 1844 O O . VAL A 1 273 ? 10.125 76.884 -2.242 1.00 27.55 273 VAL X O 1
ATOM 1848 N N . GLU A 1 274 ? 11.297 78.778 -2.002 1.00 28.04 274 GLU X N 1
ATOM 1849 C CA . GLU A 1 274 ? 12.492 78.098 -1.568 1.00 29.03 274 GLU X CA 1
ATOM 1850 C C . GLU A 1 274 ? 12.174 77.153 -0.394 1.00 28.63 274 GLU X C 1
ATOM 1851 O O . GLU A 1 274 ? 11.448 77.525 0.523 1.00 28.30 274 GLU X O 1
ATOM 1857 N N . ALA A 1 275 ? 12.700 75.936 -0.445 1.00 28.35 275 ALA X N 1
ATOM 1858 C CA . ALA A 1 275 ? 12.426 74.953 0.589 1.00 28.38 275 ALA X CA 1
ATOM 1859 C C . ALA A 1 275 ? 13.009 75.398 1.921 1.00 28.73 275 ALA X C 1
ATOM 1860 O O . ALA A 1 275 ? 14.124 75.934 1.978 1.00 29.32 275 ALA X O 1
ATOM 1862 N N . VAL A 1 276 ? 12.235 75.195 2.983 1.00 27.96 276 VAL X N 1
ATOM 1863 C CA . VAL A 1 276 ? 12.680 75.364 4.356 1.00 27.93 276 VAL X CA 1
ATOM 1864 C C . VAL A 1 276 ? 13.008 73.995 4.928 1.00 27.86 276 VAL X C 1
ATOM 1865 O O . VAL A 1 276 ? 12.166 73.108 4.921 1.00 27.06 276 VAL X O 1
ATOM 1869 N N . ALA A 1 277 ? 14.226 73.816 5.421 1.00 27.54 277 ALA X N 1
ATOM 1870 C CA . ALA A 1 277 ? 14.640 72.526 5.974 1.00 27.74 277 ALA X CA 1
ATOM 1871 C C . ALA A 1 277 ? 13.774 72.175 7.178 1.00 27.46 277 ALA X C 1
ATOM 1872 O O . ALA A 1 277 ? 13.445 73.052 7.966 1.00 28.05 277 ALA X O 1
ATOM 1874 N N . PRO A 1 278 ? 13.398 70.909 7.348 1.00 26.97 278 PRO X N 1
ATOM 1875 C CA . PRO A 1 278 ? 13.885 69.767 6.580 1.00 26.50 278 PRO X CA 1
ATOM 1876 C C . PRO A 1 278 ? 13.079 69.395 5.327 1.00 25.09 278 PRO X C 1
ATOM 1877 O O . PRO A 1 278 ? 13.312 68.328 4.754 1.00 25.33 278 PRO X O 1
ATOM 1881 N N . PHE A 1 279 ? 12.169 70.256 4.908 1.00 24.10 279 PHE X N 1
ATOM 1882 C CA . PHE A 1 279 ? 11.239 69.943 3.834 1.00 23.53 279 PHE X CA 1
ATOM 1883 C C . PHE A 1 279 ? 11.861 70.134 2.461 1.00 24.09 279 PHE X C 1
ATOM 1884 O O . PHE A 1 279 ? 12.796 70.914 2.307 1.00 25.34 279 PHE X O 1
ATOM 1892 N N . GLY A 1 280 ? 11.324 69.429 1.473 1.00 24.37 280 GLY X N 1
ATOM 1893 C CA . GLY A 1 280 ? 11.813 69.476 0.101 1.00 24.60 280 GLY X CA 1
ATOM 1894 C C . GLY A 1 280 ? 11.047 70.409 -0.829 1.00 23.92 280 GLY X C 1
ATOM 1895 O O . GLY A 1 280 ? 11.602 70.938 -1.790 1.00 24.15 280 GLY X O 1
ATOM 1896 N N . VAL A 1 281 ? 9.755 70.591 -0.555 1.00 22.73 281 VAL X N 1
ATOM 1897 C CA . VAL A 1 281 ? 8.863 71.373 -1.382 1.00 22.28 281 VAL X CA 1
ATOM 1898 C C . VAL A 1 281 ? 7.989 72.248 -0.481 1.00 22.74 281 VAL X C 1
ATOM 1899 O O . VAL A 1 281 ? 7.323 71.746 0.452 1.00 21.45 281 VAL X O 1
ATOM 1903 N N . CYS A 1 282 ? 7.971 73.548 -0.771 1.00 22.38 282 CYS X N 1
ATOM 1904 C CA . CYS A 1 282 ? 7.216 74.529 0.004 1.00 22.34 282 CYS X CA 1
ATOM 1905 C C . CYS A 1 282 ? 6.495 75.508 -0.911 1.00 23.11 282 CYS X C 1
ATOM 1906 O O . CYS A 1 282 ? 6.905 75.712 -2.044 1.00 23.55 282 CYS X O 1
ATOM 1909 N N . TYR A 1 283 ? 5.396 76.079 -0.429 1.00 23.36 283 TYR X N 1
ATOM 1910 C CA . TYR A 1 283 ? 4.581 77.013 -1.207 1.00 23.79 283 TYR X CA 1
ATOM 1911 C C . TYR A 1 283 ? 4.265 78.281 -0.436 1.00 24.62 283 TYR X C 1
ATOM 1912 O O . TYR A 1 283 ? 4.177 78.279 0.785 1.00 24.57 283 TYR X O 1
ATOM 1921 N N . ASP A 1 284 ? 4.075 79.362 -1.183 1.00 25.91 284 ASP X N 1
ATOM 1922 C CA . ASP A 1 284 ? 3.588 80.634 -0.663 1.00 26.82 284 ASP X CA 1
ATOM 1923 C C . ASP A 1 284 ? 2.113 80.457 -0.340 1.00 26.30 284 ASP X C 1
ATOM 1924 O O . ASP A 1 284 ? 1.330 80.150 -1.217 1.00 26.80 284 ASP X O 1
ATOM 1929 N N . THR A 1 285 ? 1.741 80.626 0.929 1.00 27.59 285 THR X N 1
ATOM 1930 C CA . THR A 1 285 ? 0.372 80.345 1.384 1.00 28.24 285 THR X CA 1
ATOM 1931 C C . THR A 1 285 ? -0.663 81.304 0.812 1.00 29.87 285 THR X C 1
ATOM 1932 O O . THR A 1 285 ? -1.848 80.992 0.798 1.00 30.30 285 THR X O 1
ATOM 1936 N N . LYS A 1 286 ? -0.227 82.474 0.367 1.00 31.50 286 LYS X N 1
ATOM 1937 C CA . LYS A 1 286 ? -1.118 83.407 -0.334 1.00 32.81 286 LYS X CA 1
ATOM 1938 C C . LYS A 1 286 ? -1.681 82.848 -1.648 1.00 33.24 286 LYS X C 1
ATOM 1939 O O . LYS A 1 286 ? -2.710 83.332 -2.143 1.00 34.35 286 LYS X O 1
ATOM 1945 N N . THR A 1 287 ? -1.009 81.838 -2.210 1.00 32.85 287 THR X N 1
ATOM 1946 C CA . THR A 1 287 ? -1.426 81.205 -3.462 1.00 32.18 287 THR X CA 1
ATOM 1947 C C . THR A 1 287 ? -2.134 79.862 -3.272 1.00 31.64 287 THR X C 1
ATOM 1948 O O . THR A 1 287 ? -2.437 79.172 -4.251 1.00 31.72 287 THR X O 1
ATOM 1952 N N . LEU A 1 288 ? -2.379 79.484 -2.017 1.00 31.04 288 LEU X N 1
ATOM 1953 C CA . LEU A 1 288 ? -3.115 78.259 -1.705 1.00 30.86 288 LEU X CA 1
ATOM 1954 C C . LEU A 1 288 ? -4.530 78.615 -1.263 1.00 30.63 288 LEU X C 1
ATOM 1955 O O . LEU A 1 288 ? -4.721 79.472 -0.398 1.00 30.67 288 LEU X O 1
ATOM 1960 N N . GLY A 1 289 ? -5.507 77.955 -1.870 1.00 30.88 289 GLY X N 1
ATOM 1961 C CA . GLY A 1 289 ? -6.895 78.062 -1.470 1.00 31.31 289 GLY X CA 1
ATOM 1962 C C . GLY A 1 289 ? -7.149 77.278 -0.202 1.00 32.05 289 GLY X C 1
ATOM 1963 O O . GLY A 1 289 ? -6.244 76.659 0.341 1.00 30.93 289 GLY X O 1
ATOM 1964 N N . ASN A 1 290 ? -8.378 77.321 0.287 1.00 32.79 290 ASN X N 1
ATOM 1965 C CA . ASN A 1 290 ? -8.732 76.593 1.492 1.00 33.62 290 ASN X CA 1
ATOM 1966 C C . ASN A 1 290 ? -10.103 75.951 1.283 1.00 33.13 290 ASN X C 1
ATOM 1967 O O . ASN A 1 290 ? -10.995 76.563 0.696 1.00 33.03 290 ASN X O 1
ATOM 1972 N N . ASN A 1 291 ? -10.234 74.690 1.682 1.00 31.79 291 ASN X N 1
ATOM 1973 C CA . ASN A 1 291 ? -11.517 73.985 1.670 1.00 31.43 291 ASN X CA 1
ATOM 1974 C C . ASN A 1 291 ? -11.747 73.379 3.049 1.00 30.77 291 ASN X C 1
ATOM 1975 O O . ASN A 1 291 ? -11.048 73.738 4.005 1.00 30.97 291 ASN X O 1
ATOM 1980 N N . LEU A 1 292 ? -12.736 72.499 3.175 1.00 30.82 292 LEU X N 1
ATOM 1981 C CA . LEU A 1 292 ? -13.103 71.954 4.484 1.00 30.86 292 LEU X CA 1
ATOM 1982 C C . LEU A 1 292 ? -11.963 71.182 5.125 1.00 30.00 292 LEU X C 1
ATOM 1983 O O . LEU A 1 292 ? -11.935 71.053 6.340 1.00 29.91 292 LEU X O 1
ATOM 1988 N N . GLY A 1 293 ? -11.065 70.637 4.302 1.00 28.62 293 GLY X N 1
ATOM 1989 C CA . GLY A 1 293 ? -9.961 69.809 4.793 1.00 27.32 293 GLY X CA 1
ATOM 1990 C C . GLY A 1 293 ? -8.663 70.540 5.096 1.00 26.62 293 GLY X C 1
ATOM 1991 O O . GLY A 1 293 ? -7.691 69.901 5.499 1.00 24.49 293 GLY X O 1
ATOM 1992 N N . GLY A 1 294 ? -8.659 71.866 4.928 1.00 25.58 294 GLY X N 1
ATOM 1993 C CA . GLY A 1 294 ? -7.485 72.697 5.122 1.00 26.13 294 GLY X CA 1
ATOM 1994 C C . GLY A 1 294 ? -7.048 73.306 3.801 1.00 25.75 294 GLY X C 1
ATOM 1995 O O . GLY A 1 294 ? -7.881 73.589 2.927 1.00 26.61 294 GLY X O 1
ATOM 1996 N N . TYR A 1 295 ? -5.742 73.484 3.627 1.00 25.43 295 TYR X N 1
ATOM 1997 C CA . TYR A 1 295 ? -5.229 73.949 2.339 1.00 25.31 295 TYR X CA 1
ATOM 1998 C C . TYR A 1 295 ? -5.778 73.109 1.194 1.00 25.54 295 TYR X C 1
ATOM 1999 O O . TYR A 1 295 ? -5.863 71.878 1.298 1.00 25.57 295 TYR X O 1
ATOM 2008 N N . ALA A 1 296 ? -6.148 73.774 0.093 1.00 24.90 296 ALA X N 1
ATOM 2009 C CA . ALA A 1 296 ? -6.754 73.092 -1.053 1.00 25.08 296 ALA X CA 1
ATOM 2010 C C . ALA A 1 296 ? -5.646 72.518 -1.901 1.00 25.24 296 ALA X C 1
ATOM 2011 O O . ALA A 1 296 ? -5.190 73.128 -2.865 1.00 25.76 296 ALA X O 1
ATOM 2013 N N . VAL A 1 297 ? -5.196 71.340 -1.488 1.00 24.69 297 VAL X N 1
ATOM 2014 C CA . VAL A 1 297 ? -4.168 70.587 -2.157 1.00 24.63 297 VAL X CA 1
ATOM 2015 C C . VAL A 1 297 ? -4.737 69.175 -2.418 1.00 24.45 297 VAL X C 1
ATOM 2016 O O . VAL A 1 297 ? -5.810 68.821 -1.895 1.00 24.55 297 VAL X O 1
ATOM 2020 N N . PRO A 1 298 ? -4.098 68.410 -3.295 1.00 24.60 298 PRO X N 1
ATOM 2021 C CA . PRO A 1 298 ? -4.602 67.081 -3.627 1.00 24.48 298 PRO X CA 1
ATOM 2022 C C . PRO A 1 298 ? -4.729 66.190 -2.407 1.00 24.58 298 PRO X C 1
ATOM 2023 O O . PRO A 1 298 ? -3.834 66.151 -1.562 1.00 23.27 298 PRO X O 1
ATOM 2027 N N . ASN A 1 299 ? -5.865 65.524 -2.309 1.00 24.25 299 ASN X N 1
ATOM 2028 C CA . ASN A 1 299 ? -6.070 64.489 -1.302 1.00 25.59 299 ASN X CA 1
ATOM 2029 C C . ASN A 1 299 ? -5.106 63.337 -1.515 1.00 24.54 299 ASN X C 1
ATOM 2030 O O . ASN A 1 299 ? -4.856 62.944 -2.640 1.00 25.25 299 ASN X O 1
ATOM 2035 N N . VAL A 1 300 ? -4.567 62.789 -0.437 1.00 23.56 300 VAL X N 1
ATOM 2036 C CA . VAL A 1 300 ? -3.738 61.603 -0.518 1.00 23.33 300 VAL X CA 1
ATOM 2037 C C . VAL A 1 300 ? -4.374 60.501 0.324 1.00 23.23 300 VAL X C 1
ATOM 2038 O O . VAL A 1 300 ? -4.754 60.756 1.458 1.00 22.88 300 VAL X O 1
ATOM 2042 N N . GLN A 1 301 ? -4.481 59.305 -0.237 1.00 22.45 301 GLN X N 1
ATOM 2043 C CA . GLN A 1 301 ? -5.078 58.150 0.445 1.00 23.49 301 GLN X CA 1
ATOM 2044 C C . GLN A 1 301 ? -4.054 57.010 0.513 1.00 23.24 301 GLN X C 1
ATOM 2045 O O . GLN A 1 301 ? -3.426 56.664 -0.505 1.00 22.17 301 GLN X O 1
ATOM 2051 N N . LEU A 1 302 ? -3.911 56.405 1.691 1.00 21.62 302 LEU X N 1
ATOM 2052 C CA . LEU A 1 302 ? -3.179 55.166 1.869 1.00 22.39 302 LEU X CA 1
ATOM 2053 C C . LEU A 1 302 ? -4.184 54.027 1.981 1.00 21.29 302 LEU X C 1
ATOM 2054 O O . LEU A 1 302 ? -4.985 53.997 2.908 1.00 21.28 302 LEU X O 1
ATOM 2059 N N . GLY A 1 303 ? -4.167 53.099 1.025 1.00 20.67 303 GLY X N 1
ATOM 2060 C CA . GLY A 1 303 ? -5.027 51.939 1.078 1.00 20.20 303 GLY X CA 1
ATOM 2061 C C . GLY A 1 303 ? -4.429 50.887 1.971 1.00 20.56 303 GLY X C 1
ATOM 2062 O O . GLY A 1 303 ? -3.376 50.342 1.681 1.00 21.07 303 GLY X O 1
ATOM 2063 N N . LEU A 1 304 ? -5.085 50.598 3.079 1.00 18.81 304 LEU X N 1
ATOM 2064 C CA . LEU A 1 304 ? -4.535 49.687 4.060 1.00 18.77 304 LEU X CA 1
ATOM 2065 C C . LEU A 1 304 ? -5.125 48.298 3.988 1.00 18.95 304 LEU X C 1
ATOM 2066 O O . LEU A 1 304 ? -6.231 48.113 3.487 1.00 19.46 304 LEU X O 1
ATOM 2071 N N . ASP A 1 305 ? -4.406 47.318 4.516 1.00 19.00 305 ASP X N 1
ATOM 2072 C CA . ASP A 1 305 ? -4.943 45.985 4.704 1.00 19.71 305 ASP X CA 1
ATOM 2073 C C . ASP A 1 305 ? -6.261 46.072 5.450 1.00 19.37 305 ASP X C 1
ATOM 2074 O O . ASP A 1 305 ? -6.382 46.823 6.408 1.00 18.83 305 ASP X O 1
ATOM 2079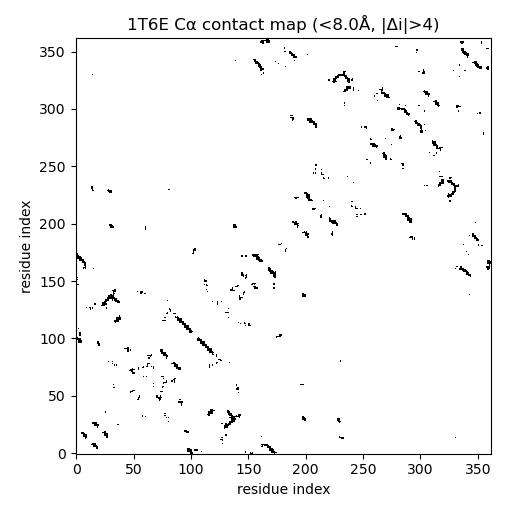 N N . GLY A 1 306 ? -7.243 45.327 4.971 1.00 19.26 306 GLY X N 1
ATOM 2080 C CA . GLY A 1 306 ? -8.579 45.345 5.540 1.00 20.30 306 GLY X CA 1
ATOM 2081 C C . GLY A 1 306 ? -9.519 46.107 4.626 1.00 20.67 306 GLY X C 1
ATOM 2082 O O . GLY A 1 306 ? -10.738 46.113 4.870 1.00 21.67 306 GLY X O 1
ATOM 2083 N N . GLY A 1 307 ? -8.965 46.806 3.635 1.00 19.93 307 GLY X N 1
ATOM 2084 C CA . GLY A 1 307 ? -9.756 47.463 2.599 1.00 20.28 307 GLY X CA 1
ATOM 2085 C C . GLY A 1 307 ? -10.187 48.909 2.786 1.00 19.80 307 GLY X C 1
ATOM 2086 O O . GLY A 1 307 ? -10.841 49.478 1.903 1.00 19.48 307 GLY X O 1
ATOM 2087 N N . SER A 1 308 ? -9.822 49.527 3.908 1.00 19.63 308 SER X N 1
ATOM 2088 C CA . SER A 1 308 ? -10.149 50.923 4.161 1.00 19.21 308 SER X CA 1
ATOM 2089 C C . SER A 1 308 ? -8.959 51.852 3.889 1.00 19.35 308 SER X C 1
ATOM 2090 O O . SER A 1 308 ? -7.817 51.404 3.854 1.00 20.99 308 SER X O 1
ATOM 2093 N N . ASP A 1 309 ? -9.245 53.135 3.721 1.00 19.66 309 ASP X N 1
ATOM 2094 C CA . ASP A 1 309 ? -8.223 54.117 3.399 1.00 19.19 309 ASP X CA 1
ATOM 2095 C C . ASP A 1 309 ? -7.958 55.035 4.585 1.00 18.11 309 ASP X C 1
ATOM 2096 O O . ASP A 1 309 ? -8.888 55.518 5.248 1.00 17.66 309 ASP X O 1
ATOM 2101 N N . TRP A 1 310 ? -6.682 55.356 4.770 1.00 17.13 310 TRP X N 1
ATOM 2102 C CA . TRP A 1 310 ? -6.261 56.430 5.654 1.00 17.08 310 TRP X CA 1
ATOM 2103 C C . TRP A 1 310 ? -6.078 57.673 4.803 1.00 18.33 310 TRP X C 1
ATOM 2104 O O . TRP A 1 310 ? -5.206 57.687 3.931 1.00 18.71 310 TRP X O 1
ATOM 2115 N N . THR A 1 311 ? -6.915 58.693 5.002 1.00 18.19 311 THR X N 1
ATOM 2116 C CA . THR A 1 311 ? -6.894 59.871 4.143 1.00 19.58 311 THR X CA 1
ATOM 2117 C C . THR A 1 311 ? -6.129 61.034 4.771 1.00 19.24 311 THR X C 1
ATOM 2118 O O . THR A 1 311 ? -6.210 61.282 5.996 1.00 18.83 311 THR X O 1
ATOM 2122 N N . MET A 1 312 ? -5.414 61.752 3.907 1.00 19.19 312 MET X N 1
ATOM 2123 C CA . MET A 1 312 ? -4.730 62.994 4.232 1.00 19.34 312 MET X CA 1
ATOM 2124 C C . MET A 1 312 ? -5.303 64.143 3.402 1.00 19.66 312 MET X C 1
ATOM 2125 O O . MET A 1 312 ? -5.358 64.055 2.167 1.00 20.72 312 MET X O 1
ATOM 2130 N N . THR A 1 313 ? -5.773 65.174 4.085 1.00 18.04 313 THR X N 1
ATOM 2131 C CA . THR A 1 313 ? -6.179 66.431 3.442 1.00 18.68 313 THR X CA 1
ATOM 2132 C C . THR A 1 313 ? -5.131 67.476 3.745 1.00 18.27 313 THR X C 1
ATOM 2133 O O . THR A 1 313 ? -4.093 67.146 4.317 1.00 17.63 313 THR X O 1
ATOM 2137 N N . GLY A 1 314 ? -5.382 68.733 3.379 1.00 17.73 314 GLY X N 1
ATOM 2138 C CA . GLY A 1 314 ? -4.380 69.790 3.543 1.00 18.13 314 GLY X CA 1
ATOM 2139 C C . GLY A 1 314 ? -3.833 69.944 4.953 1.00 18.14 314 GLY X C 1
ATOM 2140 O O . GLY A 1 314 ? -2.643 70.219 5.158 1.00 18.78 314 GLY X O 1
ATOM 2141 N N . LYS A 1 315 ? -4.700 69.736 5.931 1.00 17.61 315 LYS X N 1
ATOM 2142 C CA . LYS A 1 315 ? -4.306 69.846 7.331 1.00 18.19 315 LYS X CA 1
ATOM 2143 C C . LYS A 1 315 ? -3.315 68.760 7.748 1.00 17.51 315 LYS X C 1
ATOM 2144 O O . LYS A 1 315 ? -2.672 68.874 8.794 1.00 18.22 315 LYS X O 1
ATOM 2150 N N . ASN A 1 316 ? -3.249 67.687 6.953 1.00 17.21 316 ASN X N 1
ATOM 2151 C CA . ASN A 1 316 ? -2.379 66.547 7.190 1.00 16.47 316 ASN X CA 1
ATOM 2152 C C . ASN A 1 316 ? -1.154 66.565 6.285 1.00 17.26 316 ASN X C 1
ATOM 2153 O O . ASN A 1 316 ? -0.122 66.003 6.635 1.00 17.11 316 ASN X O 1
ATOM 2158 N N . SER A 1 317 ? -1.294 67.151 5.094 1.00 17.02 317 SER X N 1
ATOM 2159 C CA . SER A 1 317 ? -0.237 67.034 4.078 1.00 17.95 317 SER X CA 1
ATOM 2160 C C . SER A 1 317 ? 0.577 68.300 3.929 1.00 18.87 317 SER X C 1
ATOM 2161 O O . SER A 1 317 ? 1.533 68.323 3.167 1.00 18.36 317 SER X O 1
ATOM 2164 N N . MET A 1 318 ? 0.195 69.354 4.641 1.00 19.08 318 MET X N 1
ATOM 2165 C CA . MET A 1 318 ? 0.880 70.643 4.574 1.00 19.80 318 MET X CA 1
ATOM 2166 C C . MET A 1 318 ? 1.186 71.123 5.978 1.00 19.95 318 MET X C 1
ATOM 2167 O O . MET A 1 318 ? 0.325 71.063 6.866 1.00 20.41 318 MET X O 1
ATOM 2172 N N . VAL A 1 319 ? 2.412 71.599 6.191 1.00 20.22 319 VAL X N 1
ATOM 2173 C CA . VAL A 1 319 ? 2.818 72.108 7.508 1.00 21.19 319 VAL X CA 1
ATOM 2174 C C . VAL A 1 319 ? 3.121 73.589 7.383 1.00 22.05 319 VAL X C 1
ATOM 2175 O O . VAL A 1 319 ? 3.930 73.999 6.531 1.00 22.51 319 VAL X O 1
ATOM 2179 N N . ASP A 1 320 ? 2.488 74.393 8.238 1.00 23.34 320 ASP X N 1
ATOM 2180 C CA . ASP A 1 320 ? 2.826 75.810 8.345 1.00 25.41 320 ASP X CA 1
ATOM 2181 C C . ASP A 1 320 ? 4.150 75.996 9.078 1.00 26.58 320 ASP X C 1
ATOM 2182 O O . ASP A 1 320 ? 4.252 75.729 10.273 1.00 27.45 320 ASP X O 1
ATOM 2187 N N . VAL A 1 321 ? 5.157 76.496 8.374 1.00 27.89 321 VAL X N 1
ATOM 2188 C CA . VAL A 1 321 ? 6.501 76.598 8.949 1.00 29.41 321 VAL X CA 1
ATOM 2189 C C . VAL A 1 321 ? 6.859 78.005 9.431 1.00 30.57 321 VAL X C 1
ATOM 2190 O O . VAL A 1 321 ? 7.641 78.151 10.368 1.00 31.58 321 VAL X O 1
ATOM 2194 N N . LYS A 1 322 ? 6.303 79.010 8.762 1.00 31.85 322 LYS X N 1
ATOM 2195 C CA . LYS A 1 322 ? 6.482 80.421 9.100 1.00 33.11 322 LYS X CA 1
ATOM 2196 C C . LYS A 1 322 ? 5.510 81.228 8.247 1.00 33.79 322 LYS X C 1
ATOM 2197 O O . LYS A 1 322 ? 5.063 80.761 7.199 1.00 33.27 322 LYS X O 1
ATOM 2203 N N . GLN A 1 323 ? 5.152 82.430 8.689 1.00 34.49 323 GLN X N 1
ATOM 2204 C CA . GLN A 1 323 ? 4.152 83.215 7.963 1.00 34.89 323 GLN X CA 1
ATOM 2205 C C . GLN A 1 323 ? 4.542 83.323 6.499 1.00 34.03 323 GLN X C 1
ATOM 2206 O O . GLN A 1 323 ? 5.687 83.623 6.174 1.00 34.14 323 GLN X O 1
ATOM 2212 N N . GLY A 1 324 ? 3.586 83.038 5.622 1.00 33.18 324 GLY X N 1
ATOM 2213 C CA . GLY A 1 324 ? 3.806 83.087 4.191 1.00 32.38 324 GLY X CA 1
ATOM 2214 C C . GLY A 1 324 ? 4.211 81.777 3.530 1.00 31.40 324 GLY X C 1
ATOM 2215 O O . GLY A 1 324 ? 4.155 81.696 2.305 1.00 31.30 324 GLY X O 1
ATOM 2216 N N . THR A 1 325 ? 4.584 80.757 4.313 1.00 30.00 325 THR X N 1
ATOM 2217 C CA . THR A 1 325 ? 5.120 79.513 3.767 1.00 28.41 325 THR X CA 1
ATOM 2218 C C . THR A 1 325 ? 4.528 78.267 4.437 1.00 27.03 325 THR X C 1
ATOM 2219 O O . THR A 1 325 ? 4.549 78.152 5.666 1.00 26.19 325 THR X O 1
ATOM 2223 N N . ALA A 1 326 ? 4.045 77.339 3.616 1.00 24.73 326 ALA X N 1
ATOM 2224 C CA . ALA A 1 326 ? 3.660 76.008 4.079 1.00 23.82 326 ALA X CA 1
ATOM 2225 C C . ALA A 1 326 ? 4.349 74.983 3.209 1.00 23.23 326 ALA X C 1
ATOM 2226 O O . ALA A 1 326 ? 4.430 75.155 1.973 1.00 23.70 326 ALA X O 1
ATOM 2228 N N . CYS A 1 327 ? 4.828 73.914 3.833 1.00 22.06 327 CYS X N 1
ATOM 2229 C CA . CYS A 1 327 ? 5.606 72.911 3.145 1.00 21.32 327 CYS X CA 1
ATOM 2230 C C . CYS A 1 327 ? 4.852 71.607 3.073 1.00 20.95 327 CYS X C 1
ATOM 2231 O O . CYS A 1 327 ? 4.089 71.272 3.969 1.00 20.06 327 CYS X O 1
ATOM 2234 N N . VAL A 1 328 ? 5.080 70.861 2.007 1.00 20.31 328 VAL X N 1
ATOM 2235 C CA . VAL A 1 328 ? 4.491 69.552 1.868 1.00 19.49 328 VAL X CA 1
ATOM 2236 C C . VAL A 1 328 ? 5.078 68.625 2.936 1.00 19.43 328 VAL X C 1
ATOM 2237 O O . VAL A 1 328 ? 6.299 68.490 3.078 1.00 18.73 328 VAL X O 1
ATOM 2241 N N . ALA A 1 329 ? 4.184 67.970 3.671 1.00 18.79 329 ALA X N 1
ATOM 2242 C CA . ALA A 1 329 ? 4.545 67.115 4.815 1.00 18.34 329 ALA X CA 1
ATOM 2243 C C . ALA A 1 329 ? 5.049 65.720 4.460 1.00 19.04 329 ALA X C 1
ATOM 2244 O O . ALA A 1 329 ? 4.765 64.750 5.167 1.00 19.06 329 ALA X O 1
ATOM 2246 N N . PHE A 1 330 ? 5.715 65.599 3.312 1.00 18.87 330 PHE X N 1
ATOM 2247 C CA . PHE A 1 330 ? 6.376 64.369 2.883 1.00 19.63 330 PHE X CA 1
ATOM 2248 C C . PHE A 1 330 ? 7.859 64.667 2.717 1.00 20.25 330 PHE X C 1
ATOM 2249 O O . PHE A 1 330 ? 8.233 65.516 1.905 1.00 19.64 330 PHE X O 1
ATOM 2257 N N . VAL A 1 331 ? 8.685 63.982 3.493 1.00 19.36 331 VAL X N 1
ATOM 2258 C CA . VAL A 1 331 ? 10.128 64.245 3.567 1.00 20.40 331 VAL X CA 1
ATOM 2259 C C . VAL A 1 331 ? 10.842 62.946 3.270 1.00 21.01 331 VAL X C 1
ATOM 2260 O O . VAL A 1 331 ? 10.459 61.891 3.763 1.00 20.42 331 VAL X O 1
ATOM 2264 N N . GLU A 1 332 ? 11.870 63.001 2.413 1.00 21.84 332 GLU X N 1
ATOM 2265 C CA . GLU A 1 332 ? 1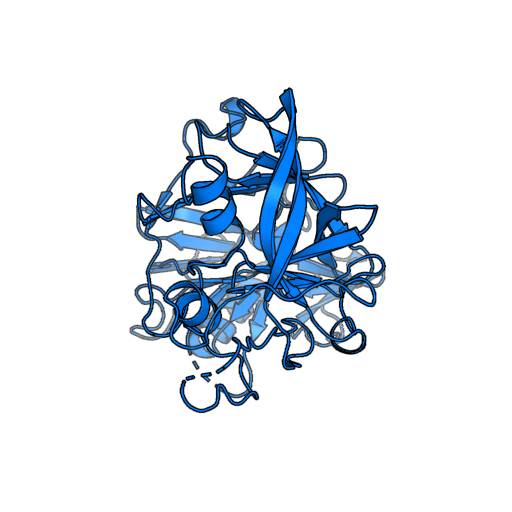2.578 61.810 2.005 1.00 23.47 332 GLU X CA 1
ATOM 2266 C C . GLU A 1 332 ? 13.515 61.363 3.103 1.00 24.25 332 GLU X C 1
ATOM 2267 O O . GLU A 1 332 ? 14.226 62.193 3.692 1.00 24.37 332 GLU X O 1
ATOM 2273 N N . MET A 1 333 ? 13.500 60.064 3.383 1.00 26.10 333 MET X N 1
ATOM 2274 C CA . MET A 1 333 ? 14.454 59.445 4.292 1.00 28.53 333 MET X CA 1
ATOM 2275 C C . MET A 1 333 ? 15.839 59.593 3.673 1.00 31.46 333 MET X C 1
ATOM 2276 O O . MET A 1 333 ? 16.014 59.320 2.502 1.00 30.87 333 MET X O 1
ATOM 2281 N N . LYS A 1 334 ? 16.808 60.004 4.481 1.00 35.32 334 LYS X N 1
ATOM 2282 C CA . LYS A 1 334 ? 18.201 60.076 4.040 1.00 38.54 334 LYS X CA 1
ATOM 2283 C C . LYS A 1 334 ? 19.073 59.323 5.035 1.00 40.70 334 LYS X C 1
ATOM 2284 O O . LYS A 1 334 ? 18.769 59.292 6.229 1.00 41.34 334 LYS X O 1
ATOM 2290 N N . GLY A 1 335 ? 20.139 58.702 4.534 1.00 43.42 335 GLY X N 1
ATOM 2291 C CA . GLY A 1 335 ? 21.028 57.893 5.358 1.00 45.04 335 GLY X CA 1
ATOM 2292 C C . GLY A 1 335 ? 20.630 56.423 5.387 1.00 46.37 335 GLY X C 1
ATOM 2293 O O . GLY A 1 335 ? 20.389 55.815 4.343 1.00 47.36 335 GLY X O 1
ATOM 2294 N N . VAL A 1 336 ? 20.547 55.863 6.592 1.00 47.91 336 VAL X N 1
ATOM 2295 C CA . VAL A 1 336 ? 20.364 54.419 6.793 1.00 48.62 336 VAL X CA 1
ATOM 2296 C C . VAL A 1 336 ? 18.929 54.018 6.405 1.00 49.16 336 VAL X C 1
ATOM 2297 O O . VAL A 1 336 ? 18.346 53.064 6.946 1.00 49.78 336 VAL X O 1
ATOM 2301 N N . ALA A 1 343 ? 13.487 48.557 6.573 1.00 30.27 343 ALA X N 1
ATOM 2302 C CA . ALA A 1 343 ? 13.201 49.983 6.806 1.00 30.16 343 ALA X CA 1
ATOM 2303 C C . ALA A 1 343 ? 11.831 50.333 6.227 1.00 28.90 343 ALA X C 1
ATOM 2304 O O . ALA A 1 343 ? 11.528 49.956 5.103 1.00 29.35 343 ALA X O 1
ATOM 2306 N N . PRO A 1 344 ? 10.989 51.047 6.978 1.00 27.17 344 PRO X N 1
ATOM 2307 C CA . PRO A 1 344 ? 9.604 51.222 6.543 1.00 25.72 344 PRO X CA 1
ATOM 2308 C C . PRO A 1 344 ? 9.551 52.081 5.273 1.00 23.90 344 PRO X C 1
ATOM 2309 O O . PRO A 1 344 ? 10.404 52.964 5.106 1.00 25.19 344 PRO X O 1
ATOM 2313 N N . ALA A 1 345 ? 8.609 51.798 4.388 1.00 22.09 345 ALA X N 1
ATOM 2314 C CA . ALA A 1 345 ? 8.327 52.651 3.223 1.00 20.59 345 ALA X CA 1
ATOM 2315 C C . ALA A 1 345 ? 7.838 54.028 3.659 1.00 19.10 345 ALA X C 1
ATOM 2316 O O . ALA A 1 345 ? 8.205 55.047 3.083 1.00 18.58 345 ALA X O 1
ATOM 2318 N N . VAL A 1 346 ? 7.002 54.031 4.698 1.00 18.79 346 VAL X N 1
ATOM 2319 C CA . VAL A 1 346 ? 6.297 55.212 5.159 1.00 17.62 346 VAL X CA 1
ATOM 2320 C C . VAL A 1 346 ? 6.339 55.238 6.694 1.00 17.33 346 VAL X C 1
ATOM 2321 O O . VAL A 1 346 ? 6.072 54.204 7.343 1.00 16.97 346 VAL X O 1
ATOM 2325 N N . ILE A 1 347 ? 6.643 56.401 7.254 1.00 16.96 347 ILE X N 1
ATOM 2326 C CA . ILE A 1 347 ? 6.468 56.660 8.690 1.00 16.57 347 ILE X CA 1
ATOM 2327 C C . ILE A 1 347 ? 5.497 57.829 8.839 1.00 16.80 347 ILE X C 1
ATOM 2328 O O . ILE A 1 347 ? 5.846 58.991 8.576 1.00 16.30 347 ILE X O 1
ATOM 2333 N N . LEU A 1 348 ? 4.272 57.508 9.238 1.00 15.83 348 LEU X N 1
ATOM 2334 C CA . LEU A 1 348 ? 3.258 58.514 9.497 1.00 16.69 348 LEU X CA 1
ATOM 2335 C C . LEU A 1 348 ? 3.598 59.209 10.794 1.00 16.14 348 LEU X C 1
ATOM 2336 O O . LEU A 1 348 ? 4.059 58.582 11.742 1.00 17.68 348 LEU X O 1
ATOM 2341 N N . GLY A 1 349 ? 3.437 60.525 10.779 1.00 16.67 349 GLY X N 1
ATOM 2342 C CA . GLY A 1 349 ? 3.720 61.379 11.905 1.00 16.38 349 GLY X CA 1
ATOM 2343 C C . GLY A 1 349 ? 2.514 62.050 12.523 1.00 16.61 349 GLY X C 1
ATOM 2344 O O . GLY A 1 349 ? 1.376 61.685 12.291 1.00 15.88 349 GLY X O 1
ATOM 2345 N N . GLY A 1 350 ? 2.776 63.046 13.344 1.00 17.06 350 GLY X N 1
ATOM 2346 C CA . GLY A 1 350 ? 1.754 63.575 14.225 1.00 17.18 350 GLY X CA 1
ATOM 2347 C C . GLY A 1 350 ? 0.590 64.207 13.510 1.00 16.76 350 GLY X C 1
ATOM 2348 O O . GLY A 1 350 ? -0.563 63.973 13.862 1.00 16.91 350 GLY X O 1
ATOM 2349 N N . ALA A 1 351 ? 0.880 65.013 12.503 1.00 17.18 351 ALA X N 1
ATOM 2350 C CA . ALA A 1 351 ? -0.146 65.788 11.854 1.00 16.78 351 ALA X CA 1
ATOM 2351 C C . ALA A 1 351 ? -1.007 64.923 10.920 1.00 16.44 351 ALA X C 1
ATOM 2352 O O . ALA A 1 351 ? -2.049 65.391 10.493 1.00 16.74 351 ALA X O 1
ATOM 2354 N N . GLN A 1 352 ? -0.583 63.681 10.645 1.00 15.54 352 GLN X N 1
ATOM 2355 C CA . GLN A 1 352 ? -1.400 62.722 9.916 1.00 15.52 352 GLN X CA 1
ATOM 2356 C C . GLN A 1 352 ? -2.293 61.930 10.862 1.00 14.70 352 GLN X C 1
ATOM 2357 O O . GLN A 1 352 ? -3.290 61.366 10.430 1.00 16.12 352 GLN X O 1
ATOM 2363 N N . MET A 1 353 ? -1.939 61.899 12.153 1.00 13.92 353 MET X N 1
ATOM 2364 C CA . MET A 1 353 ? -2.759 61.311 13.199 1.00 14.49 353 MET X CA 1
ATOM 2365 C C . MET A 1 353 ? -3.739 62.296 13.863 1.00 14.56 353 MET X C 1
ATOM 2366 O O . MET A 1 353 ? -4.730 61.856 14.450 1.00 14.82 353 MET X O 1
ATOM 2371 N N . GLU A 1 354 ? -3.466 63.595 13.775 1.00 14.67 354 GLU X N 1
ATOM 2372 C CA . GLU A 1 354 ? -4.326 64.620 14.385 1.00 13.91 354 GLU X CA 1
ATOM 2373 C C . GLU A 1 354 ? -5.766 64.488 13.865 1.00 14.48 354 GLU X C 1
ATOM 2374 O O . GLU A 1 354 ? -5.997 64.252 12.685 1.00 15.21 354 GLU X O 1
ATOM 2380 N N . ASP A 1 355 ? -6.705 64.637 14.774 1.00 14.33 355 ASP X N 1
ATOM 2381 C CA . ASP A 1 355 ? -8.129 64.565 14.428 1.00 15.09 355 ASP X CA 1
ATOM 2382 C C . ASP A 1 355 ? -8.573 63.224 13.822 1.00 15.38 355 ASP X C 1
ATOM 2383 O O . ASP A 1 355 ? -9.574 63.171 13.077 1.00 15.01 355 ASP X O 1
ATOM 2388 N N . PHE A 1 356 ? -7.844 62.156 14.144 1.00 14.43 356 PHE X N 1
ATOM 2389 C CA . PHE A 1 356 ? -8.317 60.786 14.029 1.00 14.77 356 PHE X CA 1
ATOM 2390 C C . PHE A 1 356 ? -8.477 60.232 15.441 1.00 14.68 356 PHE X C 1
ATOM 2391 O O . PHE A 1 356 ? -7.651 60.486 16.336 1.00 14.58 356 PHE X O 1
ATOM 2399 N N . VAL A 1 357 ? -9.515 59.442 15.656 1.00 14.29 357 VAL X N 1
ATOM 2400 C CA . VAL A 1 357 ? -9.575 58.617 16.837 1.00 13.86 357 VAL X CA 1
ATOM 2401 C C . VAL A 1 357 ? -8.840 57.322 16.466 1.00 14.10 357 VAL X C 1
ATOM 2402 O O . VAL A 1 357 ? -9.222 56.614 15.525 1.00 14.67 357 VAL X O 1
ATOM 2406 N N . LEU A 1 358 ? -7.777 57.015 17.196 1.00 13.49 358 LEU X N 1
ATOM 2407 C CA . LEU A 1 358 ? -6.942 55.854 16.936 1.00 13.69 358 LEU X CA 1
ATOM 2408 C C . LEU A 1 358 ? -7.000 54.877 18.100 1.00 13.84 358 LEU X C 1
ATOM 2409 O O . LEU A 1 358 ? -6.743 55.240 19.242 1.00 14.74 358 LEU X O 1
ATOM 2414 N N . ASP A 1 359 ? -7.350 53.639 17.799 1.00 13.64 359 ASP X N 1
ATOM 2415 C CA . ASP A 1 359 ? -7.470 52.559 18.783 1.00 14.09 359 ASP X CA 1
ATOM 2416 C C . ASP A 1 359 ? -6.343 51.571 18.542 1.00 13.56 359 ASP X C 1
ATOM 2417 O O . ASP A 1 359 ? -6.400 50.742 17.627 1.00 12.64 359 ASP X O 1
ATOM 2422 N N . PHE A 1 360 ? -5.273 51.690 19.348 1.00 12.27 360 PHE X N 1
ATOM 2423 C CA . PHE A 1 360 ? -4.115 50.848 19.234 1.00 13.29 360 PHE X CA 1
ATOM 2424 C C . PHE A 1 360 ? -4.347 49.647 20.142 1.00 13.08 360 PHE X C 1
ATOM 2425 O O . PHE A 1 360 ? -4.189 49.738 21.371 1.00 13.92 360 PHE X O 1
ATOM 2433 N N . ASP A 1 361 ? -4.757 48.538 19.557 1.00 13.13 361 ASP X N 1
ATOM 2434 C CA . ASP A 1 361 ? -5.187 47.369 20.345 1.00 13.80 361 ASP X CA 1
ATOM 2435 C C . ASP A 1 361 ? -4.175 46.233 20.216 1.00 14.54 361 ASP X C 1
ATOM 2436 O O . ASP A 1 361 ? -4.145 45.519 19.203 1.00 14.28 361 ASP X O 1
ATOM 2441 N N . MET A 1 362 ? -3.294 46.101 21.216 1.00 14.99 362 MET X N 1
ATOM 2442 C CA . MET A 1 362 ? -2.227 45.113 21.153 1.00 15.39 362 MET X CA 1
ATOM 2443 C C . MET A 1 362 ? -2.705 43.699 21.550 1.00 17.21 362 MET X C 1
ATOM 2444 O O . MET A 1 362 ? -1.929 42.744 21.471 1.00 18.13 362 MET X O 1
ATOM 2449 N N . GLU A 1 363 ? -3.960 43.566 21.974 1.00 16.08 363 GLU X N 1
ATOM 2450 C CA . GLU A 1 363 ? -4.545 42.274 22.304 1.00 16.81 363 GLU X CA 1
ATOM 2451 C C . GLU A 1 363 ? -5.236 41.640 21.094 1.00 16.99 363 GLU X C 1
ATOM 2452 O O . GLU A 1 363 ? -5.000 40.460 20.796 1.00 17.03 363 GLU X O 1
ATOM 2458 N N . LYS A 1 364 ? -6.042 42.418 20.381 1.00 16.62 364 LYS X N 1
ATOM 2459 C CA . LYS A 1 364 ? -6.620 42.006 19.099 1.00 16.79 364 LYS X CA 1
ATOM 2460 C C . LYS A 1 364 ? -5.636 42.236 17.939 1.00 16.57 364 LYS X C 1
ATOM 2461 O O . LYS A 1 364 ? -5.903 41.852 16.806 1.00 17.41 364 LYS X O 1
ATOM 2467 N N . LYS A 1 365 ? -4.485 42.852 18.236 1.00 15.98 365 LYS X N 1
ATOM 2468 C CA . LYS A 1 365 ? -3.443 43.158 17.242 1.00 15.67 365 LYS X CA 1
ATOM 2469 C C . LYS A 1 365 ? -3.997 43.895 16.031 1.00 15.66 365 LYS X C 1
ATOM 2470 O O . LYS A 1 365 ? -3.804 43.491 14.866 1.00 14.93 365 LYS X O 1
ATOM 2476 N N . ARG A 1 366 ? -4.682 44.994 16.325 1.00 15.02 366 ARG X N 1
ATOM 2477 C CA . ARG A 1 366 ? -5.235 45.824 15.276 1.00 14.67 366 ARG X CA 1
ATOM 2478 C C . ARG A 1 366 ? -5.234 47.277 15.668 1.00 13.92 366 ARG X C 1
ATOM 2479 O O . ARG A 1 366 ? -5.293 47.610 16.854 1.00 13.57 366 ARG X O 1
ATOM 2487 N N . LEU A 1 367 ? -5.234 48.126 14.647 1.00 14.16 367 LEU X N 1
ATOM 2488 C CA . LEU A 1 367 ? -5.364 49.577 14.791 1.00 13.33 367 LEU X CA 1
ATOM 2489 C C . LEU A 1 367 ? -6.660 50.044 14.160 1.00 13.46 367 LEU X C 1
ATOM 2490 O O . LEU A 1 367 ? -6.891 49.840 12.973 1.00 14.51 367 LEU X O 1
ATOM 2495 N N . GLY A 1 368 ? -7.493 50.678 14.969 1.00 13.44 368 GLY X N 1
ATOM 2496 C CA . GLY A 1 368 ? -8.689 51.361 14.482 1.00 12.90 368 GLY X CA 1
ATOM 2497 C C . GLY A 1 368 ? -8.392 52.795 14.189 1.00 13.24 368 GLY X C 1
ATOM 2498 O O . GLY A 1 368 ? -7.661 53.473 14.926 1.00 14.73 368 GLY X O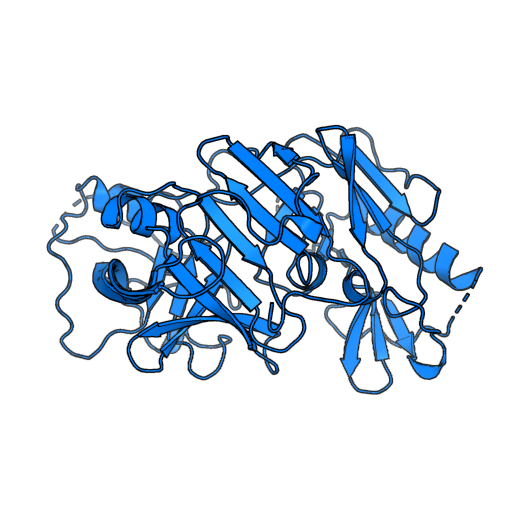 1
ATOM 2499 N N . PHE A 1 369 ? -8.958 53.309 13.106 1.00 13.68 369 PHE X N 1
ATOM 2500 C CA . PHE A 1 369 ? -8.618 54.643 12.682 1.00 14.34 369 PHE X CA 1
ATOM 2501 C C . PHE A 1 369 ? -9.844 55.368 12.134 1.00 14.72 369 PHE X C 1
ATOM 2502 O O . PHE A 1 369 ? -10.274 55.103 11.031 1.00 15.11 369 PHE X O 1
ATOM 2510 N N . SER A 1 370 ? -10.428 56.232 12.953 1.00 14.79 370 SER X N 1
ATOM 2511 C CA . SER A 1 370 ? -11.606 57.012 12.565 1.00 15.31 370 SER X CA 1
ATOM 2512 C C . SER A 1 370 ? -11.275 58.478 12.352 1.00 14.92 370 SER X C 1
ATOM 2513 O O . SER A 1 370 ? -11.059 59.214 13.294 1.00 15.19 370 SER X O 1
ATOM 2516 N N . ARG A 1 371 ? -11.274 58.916 11.098 1.00 15.41 371 ARG X N 1
ATOM 2517 C CA . ARG A 1 371 ? -11.026 60.294 10.782 1.00 15.36 371 ARG X CA 1
ATOM 2518 C C . ARG A 1 371 ? -12.244 61.107 11.196 1.00 15.52 371 ARG X C 1
ATOM 2519 O O . ARG A 1 371 ? -13.353 60.793 10.769 1.00 16.71 371 ARG X O 1
ATOM 2527 N N . LEU A 1 372 ? -12.041 62.122 12.023 1.00 15.71 372 LEU X N 1
ATOM 2528 C CA . LEU A 1 372 ? -13.148 62.964 12.484 1.00 16.53 372 LEU X CA 1
ATOM 2529 C C . LEU A 1 372 ? -13.646 63.847 11.364 1.00 16.46 372 LEU X C 1
ATOM 2530 O O . LEU A 1 372 ? -12.878 64.290 10.522 1.00 16.38 372 LEU X O 1
ATOM 2535 N N . PRO A 1 373 ? -14.947 64.143 11.360 1.00 17.92 373 PRO X N 1
ATOM 2536 C CA . PRO A 1 373 ? -15.483 65.076 10.359 1.00 19.36 373 PRO X CA 1
ATOM 2537 C C . PRO A 1 373 ? -14.938 66.478 10.494 1.00 19.27 373 PRO X C 1
ATOM 2538 O O . PRO A 1 373 ? -14.472 66.847 11.568 1.00 17.70 373 PRO X O 1
ATOM 2542 N N . HIS A 1 374 ? -15.034 67.251 9.414 1.00 20.13 374 HIS X N 1
ATOM 2543 C CA . HIS A 1 374 ? -14.386 68.561 9.304 1.00 21.59 374 HIS X CA 1
ATOM 2544 C C . HIS A 1 374 ? -14.817 69.552 10.351 1.00 20.93 374 HIS X C 1
ATOM 2545 O O . HIS A 1 374 ? -14.050 70.425 10.712 1.00 23.32 374 HIS X O 1
ATOM 2552 N N . PHE A 1 375 ? -16.031 69.401 10.867 1.00 20.57 375 PHE X N 1
ATOM 2553 C CA . PHE A 1 375 ? -16.598 70.387 11.783 1.00 20.89 375 PHE X CA 1
ATOM 2554 C C . PHE A 1 375 ? -16.259 70.145 13.256 1.00 20.52 375 PHE X C 1
ATOM 2555 O O . PHE A 1 375 ? -16.764 70.830 14.131 1.00 21.95 375 PHE X O 1
ATOM 2563 N N . THR A 1 376 ? -15.453 69.133 13.538 1.00 19.86 376 THR X N 1
ATOM 2564 C CA . THR A 1 376 ? -15.012 68.894 14.890 1.00 19.22 376 THR X CA 1
ATOM 2565 C C . THR A 1 376 ? -13.521 68.543 14.832 1.00 17.77 376 THR X C 1
ATOM 2566 O O . THR A 1 376 ? -12.855 68.840 13.845 1.00 17.86 376 THR X O 1
ATOM 2570 N N . GLY A 1 377 ? -13.014 67.955 15.899 1.00 17.60 377 GLY X N 1
ATOM 2571 C CA . GLY A 1 377 ? -11.595 67.681 16.063 1.00 16.55 377 GLY X CA 1
ATOM 2572 C C . GLY A 1 377 ? -11.348 67.174 17.471 1.00 16.44 377 GLY X C 1
ATOM 2573 O O . GLY A 1 377 ? -12.210 67.214 18.335 1.00 16.51 377 GLY X O 1
ATOM 2574 N N . CYS A 1 378 ? -10.151 66.678 17.723 1.00 15.80 378 CYS X N 1
ATOM 2575 C CA . CYS A 1 378 ? -9.850 66.086 18.992 1.00 16.95 378 CYS X CA 1
ATOM 2576 C C . CYS A 1 378 ? -9.783 67.107 20.114 1.00 17.41 378 CYS X C 1
ATOM 2577 O O . CYS A 1 378 ? -10.058 66.767 21.250 1.00 17.49 378 CYS X O 1
ATOM 2580 N N . GLY A 1 379 ? -9.392 68.334 19.804 1.00 19.63 379 GLY X N 1
ATOM 2581 C CA . GLY A 1 379 ? -9.206 69.344 20.827 1.00 20.76 379 GLY X CA 1
ATOM 2582 C C . GLY A 1 379 ? -10.534 69.715 21.453 1.00 22.37 379 GLY X C 1
ATOM 2583 O O . GLY A 1 379 ? -11.456 70.129 20.759 1.00 23.70 379 GLY X O 1
ATOM 2584 N N . GLY A 1 380 ? -10.650 69.529 22.755 1.00 24.44 380 GLY X N 1
ATOM 2585 C CA . GLY A 1 380 ? -11.900 69.742 23.473 1.00 25.59 380 GLY X CA 1
ATOM 2586 C C . GLY A 1 380 ? -12.943 68.645 23.317 1.00 27.09 380 GLY X C 1
ATOM 2587 O O . GLY A 1 380 ? -14.042 68.762 23.873 1.00 27.20 380 GLY X O 1
ATOM 2588 N N . LEU A 1 381 ? -12.604 67.563 22.618 1.00 27.81 381 LEU X N 1
ATOM 2589 C CA . LEU A 1 381 ? -13.508 66.426 22.490 1.00 29.24 381 LEU X CA 1
ATOM 2590 C C . LEU A 1 381 ? -13.620 65.644 23.795 1.00 30.15 381 LEU X C 1
#

Nearest PDB structures (foldseek):
  1t6e-assembly1_X  TM=1.003E+00  e=1.599E-81  Triticum aestivum
  1t6g-assembly1_A  TM=9.823E-01  e=9.333E-73  Triticum aestivum
  2b42-assembly1_A  TM=9.757E-01  e=9.131E-72  Triticum aestivum
  3hd8-assembly1_A  TM=9.737E-01  e=4.691E-65  Triticum aestivum
  3hd8-assembly2_C  TM=9.721E-01  e=1.309E-64  Triticum aestivum